Protein AF-A0A2E5FZ14-F1 (afdb_monomer)

Radius of gyration: 25.11 Å; Cα contacts (8 Å, |Δi|>4): 589; chains: 1; bounding box: 55×44×67 Å

Nearest PDB structures (foldseek):
  1a3a-assembly2_B  TM=8.999E-01  e=3.799E-12  Escherichia coli K-12
  2few-assembly1_A  TM=8.988E-01  e=1.124E-11  Escherichia coli
  3bjv-assembly1_A-2  TM=8.338E-01  e=1.224E-08  Streptococcus mutans UA159
  2oqt-assembly3_C  TM=8.541E-01  e=1.210E-07  Streptococcus pyogenes serotype M1
  1a6j-assembly1_A-2  TM=7.482E-01  e=9.981E-07  Escherichia coli

Foldseek 3Di:
DAAQDQVLEDEADAAPAQLRVLLVQLVSCVVVVQFANCQSVQQVVQCVVDFQDDALQEGEGEGDLVRLVGGPHWYWHKYAHLVWHQHPVRDTHGMYTYTNHNDPVSVVLVVQQVVLRVDPPLRNQSSPDPGSVSNSPSRGDDQQAADDALLQEAAAAQDADQLVLQLVNQVSCVVVVQFDDCRSVQQSVFDWDDLPPLEIETEGAHRGNAWYKHKYAHNDYDNHGIYIYTHQHPDDDPSRVVNNVLQVVLVVQLSVVVCSNCRNVDDSVVNVCSSVVHDPPDDDDDDDDPDPDPPPDDDDD

pLDDT: mean 88.62, std 13.14, range [36.41, 98.69]

Sequence (301 aa):
MLELTPDAVLLDRAATDWRDALTQAGQALIAAELVETDYADALFEREAQSSTYLGNGIAIPHGTKPAARSVRQTGLRVLQFPDGVTWHDGNPISVIVTIAAAGDQHLDILRQLTHVLDTPGVADKLARASRGEDVVALLSRAPVTGRLDKATIAARVPVASREGLTAIAAARLHDAGVTGPGFVAAAMAARPTELGDALWLVEACVDARQPALGLATPAEIDTVAGVFVLARPSAPDGATQQAVNELLARLLGVLEAGEGRRLAELDVAQLLGRLAGESAGAEVLRVRVRNAHGLHARPAK

Mean predicted aligned error: 11.14 Å

Solvent-accessible surface area (backbone atoms only — not comparable to full-atom values): 16063 Å² total; per-residue (Å²): 131,92,76,84,48,40,90,36,44,43,71,83,40,84,51,93,39,44,65,51,46,50,50,51,46,32,50,49,36,37,77,66,61,22,31,43,81,71,37,41,59,26,29,54,55,35,43,74,76,46,77,40,68,72,48,61,22,34,28,51,50,34,54,36,78,83,42,22,81,36,38,73,37,76,45,65,37,34,41,26,22,54,87,42,34,56,33,95,87,69,49,62,24,17,33,38,47,29,39,40,46,65,59,74,60,61,54,56,53,51,62,51,36,49,67,44,60,74,41,87,67,44,30,63,50,50,28,65,45,91,44,37,58,52,41,36,56,63,54,39,70,79,80,54,68,43,46,70,53,78,63,19,47,42,49,43,36,100,46,52,50,64,70,54,21,43,52,51,6,33,44,25,33,36,76,64,64,42,32,42,89,57,24,47,62,39,42,72,70,35,78,67,42,81,72,54,57,41,29,36,41,28,59,28,36,55,48,23,74,42,33,30,45,12,33,15,18,13,58,55,76,81,78,29,18,30,23,36,29,36,31,39,38,81,79,58,52,73,54,44,45,48,18,43,50,54,55,50,49,28,51,48,56,41,58,73,67,70,48,45,51,55,55,23,77,34,52,61,68,56,48,49,39,42,51,71,70,49,59,100,82,72,77,91,74,90,75,86,75,87,67,93,74,58,100,73,74,72,85,78,131

Secondary structure (DSSP, 8-state):
-----GGGEE-S---SSHHHHHHHHHHHHHHTTSB-TTHHHHHHHHHHHS--EEETTEE--B--GGGGGGBSS-EEEEEEEEEEEE-TTS-EEEEEEEEE-SSTTHHHHHHHHHHHHTSTTHHHHHHH--SHHHHHHHHSPPP---B-STTTEEEEES--SHHHHHHHHHHHHHHTTSB-TTHHHHHHHSPPEEEETTEEEEEE-TTB-S-EEEEEEESS-SS-SEEEEEE--SS--HHHHHHHHHHHHHHHHHHHTT-GGGGGGS-HHHHHHHHTT--TT----------SS-TT-PPP-

Structure (mmCIF, N/CA/C/O backbone):
data_AF-A0A2E5FZ14-F1
#
_entry.id   AF-A0A2E5FZ14-F1
#
loop_
_atom_site.group_PDB
_atom_site.id
_atom_site.type_symbol
_atom_site.label_atom_id
_atom_site.label_alt_id
_atom_site.label_comp_id
_atom_site.label_asym_id
_atom_site.label_entity_id
_atom_site.label_seq_id
_atom_site.pdbx_PDB_ins_code
_atom_site.Cartn_x
_atom_site.Cartn_y
_atom_site.Cartn_z
_atom_site.occupancy
_atom_site.B_iso_or_equiv
_atom_site.auth_seq_id
_atom_site.auth_comp_id
_atom_site.auth_asym_id
_atom_site.auth_atom_id
_atom_site.pdbx_PDB_model_num
ATOM 1 N N . MET A 1 1 ? 6.343 -1.162 13.458 1.00 55.78 1 MET A N 1
ATOM 2 C CA . MET A 1 1 ? 5.185 -0.458 12.873 1.00 55.78 1 MET A CA 1
ATOM 3 C C . MET A 1 1 ? 3.946 -1.202 13.329 1.00 55.78 1 MET A C 1
ATOM 5 O O . MET A 1 1 ? 3.987 -2.424 13.330 1.00 55.78 1 MET A O 1
ATOM 9 N N . LEU A 1 2 ? 2.920 -0.501 13.805 1.00 67.88 2 LEU A N 1
ATOM 10 C CA . LEU A 1 2 ? 1.635 -1.124 14.127 1.00 67.88 2 LEU A CA 1
ATOM 11 C C . LEU A 1 2 ? 0.974 -1.537 12.804 1.00 67.88 2 LEU A C 1
ATOM 13 O O . LEU A 1 2 ? 0.845 -0.706 11.905 1.00 67.88 2 LEU A O 1
ATOM 17 N N . GLU A 1 3 ? 0.632 -2.814 12.669 1.00 72.69 3 GLU A N 1
ATOM 18 C CA . GLU A 1 3 ? 0.084 -3.381 11.437 1.00 72.69 3 GLU A CA 1
ATOM 19 C C . GLU A 1 3 ? -1.353 -3.854 11.680 1.00 72.69 3 GLU A C 1
ATOM 21 O O . GLU A 1 3 ? -1.637 -4.537 12.666 1.00 72.69 3 GLU A O 1
ATOM 26 N N . LEU A 1 4 ? -2.265 -3.449 10.795 1.00 83.69 4 LEU A N 1
ATOM 27 C CA . LEU A 1 4 ? -3.649 -3.914 10.774 1.00 83.69 4 LEU A CA 1
ATOM 28 C C . LEU A 1 4 ? -3.676 -5.278 10.087 1.00 83.69 4 LEU A C 1
ATOM 30 O O . LEU A 1 4 ? -3.531 -5.366 8.870 1.00 83.69 4 LEU A O 1
ATOM 34 N N . THR A 1 5 ? -3.858 -6.343 10.863 1.00 87.81 5 THR A N 1
ATOM 35 C CA . THR A 1 5 ? -3.970 -7.705 10.334 1.00 87.81 5 THR A CA 1
ATOM 36 C C . THR A 1 5 ? -5.397 -8.232 10.487 1.00 87.81 5 THR A C 1
ATOM 38 O O . THR A 1 5 ? -6.106 -7.821 11.410 1.00 87.81 5 THR A O 1
ATOM 41 N N . PRO A 1 6 ? -5.846 -9.155 9.615 1.00 89.12 6 PRO A N 1
ATOM 42 C CA . PRO A 1 6 ? -7.191 -9.726 9.708 1.00 89.12 6 PRO A CA 1
ATOM 43 C C . PRO A 1 6 ? -7.471 -10.399 11.058 1.00 89.12 6 PRO A C 1
ATOM 45 O O . PRO A 1 6 ? -8.583 -10.303 11.565 1.00 89.12 6 PRO A O 1
ATOM 48 N N . ASP A 1 7 ? -6.451 -11.005 11.676 1.00 91.50 7 ASP A N 1
ATOM 49 C CA . ASP A 1 7 ? -6.552 -11.668 12.985 1.00 91.50 7 ASP A CA 1
ATOM 50 C C . ASP A 1 7 ? -6.815 -10.692 14.143 1.00 91.50 7 ASP A C 1
ATOM 52 O O . ASP A 1 7 ? -7.249 -11.096 15.223 1.00 91.50 7 ASP A O 1
ATOM 56 N N . ALA A 1 8 ? -6.561 -9.396 13.942 1.00 93.44 8 ALA A N 1
ATOM 57 C CA . ALA A 1 8 ? -6.880 -8.364 14.919 1.00 93.44 8 ALA A CA 1
ATOM 58 C C . ALA A 1 8 ? -8.352 -7.913 14.857 1.00 93.44 8 ALA A C 1
ATOM 60 O O . ALA A 1 8 ? -8.762 -7.112 15.702 1.00 93.44 8 ALA A O 1
ATOM 61 N N . VAL A 1 9 ? -9.129 -8.391 13.874 1.00 97.00 9 VAL A N 1
ATOM 62 C CA . VAL A 1 9 ? -10.514 -7.973 13.627 1.00 97.00 9 VAL A CA 1
ATOM 63 C C . VAL A 1 9 ? -11.511 -8.925 14.287 1.00 97.00 9 VAL A C 1
ATOM 65 O O . VAL A 1 9 ? -11.529 -10.127 14.036 1.00 97.00 9 VAL A O 1
ATOM 68 N N . LEU A 1 10 ? -12.396 -8.352 15.095 1.00 97.94 10 LEU A N 1
ATOM 69 C CA . LEU A 1 10 ? -13.541 -8.994 15.724 1.00 97.94 10 LEU A CA 1
ATOM 70 C C . LEU A 1 10 ? -14.810 -8.488 15.028 1.00 97.94 10 LEU A C 1
ATOM 72 O O . LEU A 1 10 ? -15.218 -7.342 15.226 1.00 97.94 10 LEU A O 1
ATOM 76 N N . LEU A 1 11 ? -15.395 -9.339 14.187 1.00 97.56 11 LEU A N 1
ATOM 77 C CA . LEU A 1 11 ? -16.608 -9.038 13.423 1.00 97.56 11 LEU A CA 1
ATOM 78 C C . LEU A 1 11 ? -17.878 -9.245 14.255 1.00 97.56 11 LEU A C 1
ATOM 80 O O . LEU A 1 11 ? -17.840 -9.899 15.301 1.00 97.56 11 LEU A O 1
ATOM 84 N N . ASP A 1 12 ? -18.990 -8.709 13.750 1.00 97.00 12 ASP A N 1
ATOM 85 C CA . ASP A 1 12 ? -20.349 -8.986 14.235 1.00 97.00 12 ASP A CA 1
ATOM 86 C C . ASP A 1 12 ? -20.534 -8.759 15.746 1.00 97.00 12 ASP A C 1
ATOM 88 O O . ASP A 1 12 ? -21.210 -9.521 16.446 1.00 97.00 12 ASP A O 1
ATOM 92 N N . ARG A 1 13 ? -19.909 -7.707 16.286 1.00 98.12 13 ARG A N 1
ATOM 93 C CA . ARG A 1 13 ? -20.109 -7.307 17.679 1.00 98.12 13 ARG A CA 1
ATOM 94 C C . ARG A 1 13 ? -21.427 -6.558 17.820 1.00 98.12 13 ARG A C 1
ATOM 96 O O . ARG A 1 13 ? -21.838 -5.799 16.949 1.00 98.12 13 ARG A O 1
ATOM 103 N N . ALA A 1 14 ? -22.047 -6.728 18.976 1.00 97.69 14 ALA A N 1
ATOM 104 C CA . ALA A 1 14 ? -23.178 -5.929 19.415 1.00 97.69 14 ALA A CA 1
ATOM 105 C C . ALA A 1 14 ? -22.791 -5.234 20.719 1.00 97.69 14 ALA A C 1
ATOM 107 O O . ALA A 1 14 ? -22.125 -5.834 21.567 1.00 97.69 14 ALA A O 1
ATOM 108 N N . ALA A 1 15 ? -23.202 -3.982 20.874 1.00 97.81 15 ALA A N 1
ATOM 109 C CA . ALA A 1 15 ? -23.060 -3.247 22.119 1.00 97.81 15 ALA A CA 1
ATOM 110 C C . ALA A 1 15 ? -24.356 -2.500 22.418 1.00 97.81 15 ALA A C 1
ATOM 112 O O . ALA A 1 15 ? -25.004 -1.961 21.524 1.00 97.81 15 ALA A O 1
ATOM 113 N N . THR A 1 16 ? -24.733 -2.496 23.689 1.00 97.31 16 THR A N 1
ATOM 114 C CA . THR A 1 16 ? -25.950 -1.835 24.174 1.00 97.31 16 THR A CA 1
ATOM 115 C C . THR A 1 16 ? -25.814 -0.315 24.204 1.00 97.31 16 THR A C 1
ATOM 117 O O . THR A 1 16 ? -26.777 0.398 23.928 1.00 97.31 16 THR A O 1
ATOM 120 N N . ASP A 1 17 ? -24.618 0.184 24.509 1.00 97.75 17 ASP A N 1
ATOM 121 C CA . ASP A 1 17 ? -24.250 1.591 24.440 1.00 97.75 17 ASP A CA 1
ATOM 122 C C . ASP A 1 17 ? -22.737 1.750 24.189 1.00 97.75 17 ASP A C 1
ATOM 124 O O . ASP A 1 17 ? -21.992 0.777 24.032 1.00 97.75 17 ASP A O 1
ATOM 128 N N . TRP A 1 18 ? -22.264 2.996 24.143 1.00 97.75 18 TRP A N 1
ATOM 129 C CA . TRP A 1 18 ? -20.845 3.291 23.943 1.00 97.75 18 TRP A CA 1
ATOM 130 C C . TRP A 1 18 ? -19.943 2.759 25.068 1.00 97.75 18 TRP A C 1
ATOM 132 O O . TRP A 1 18 ? -18.778 2.456 24.811 1.00 97.75 18 TRP A O 1
ATOM 142 N N . ARG A 1 19 ? -20.453 2.625 26.303 1.00 98.00 19 ARG A N 1
ATOM 143 C CA . ARG A 1 19 ? -19.667 2.119 27.438 1.00 98.00 19 ARG A CA 1
ATOM 144 C C . ARG A 1 19 ? -19.439 0.628 27.294 1.00 98.00 19 ARG A C 1
ATOM 146 O O . ARG A 1 19 ? -18.313 0.185 27.464 1.00 98.00 19 ARG A O 1
ATOM 153 N N . ASP A 1 20 ? -20.475 -0.118 26.927 1.00 98.44 20 ASP A N 1
ATOM 154 C CA . ASP A 1 20 ? -20.372 -1.538 26.598 1.00 98.44 20 ASP A CA 1
ATOM 155 C C . ASP A 1 20 ? -19.374 -1.759 25.449 1.00 98.44 20 ASP A C 1
ATOM 157 O O . ASP A 1 20 ? -18.437 -2.547 25.575 1.00 98.44 20 ASP A O 1
ATOM 161 N N . ALA A 1 21 ? -19.470 -0.969 24.374 1.00 98.19 21 ALA A N 1
ATOM 162 C CA . ALA A 1 21 ? -18.513 -1.035 23.269 1.00 98.19 21 ALA A CA 1
ATOM 163 C C . ALA A 1 21 ? -17.060 -0.763 23.722 1.00 98.19 21 ALA A C 1
ATOM 165 O O . ALA A 1 21 ? -16.137 -1.474 23.314 1.00 98.19 21 ALA A O 1
ATOM 166 N N . LEU A 1 22 ? -16.850 0.222 24.604 1.00 98.06 22 LEU A N 1
ATOM 167 C CA . LEU A 1 22 ? -15.533 0.551 25.157 1.00 98.06 22 LEU A CA 1
ATOM 168 C C . LEU A 1 22 ? -15.011 -0.530 26.122 1.00 98.06 22 LEU A C 1
ATOM 170 O O . LEU A 1 22 ? -13.824 -0.862 26.097 1.00 98.06 22 LEU A O 1
ATOM 174 N N . THR A 1 23 ? -15.888 -1.145 26.919 1.00 98.19 23 THR A N 1
ATOM 175 C CA . THR A 1 23 ? -15.557 -2.310 27.750 1.00 98.19 23 THR A CA 1
ATOM 176 C C . THR A 1 23 ? -15.108 -3.487 26.886 1.00 98.19 23 THR A C 1
ATOM 178 O O . THR A 1 23 ? -14.074 -4.092 27.172 1.00 98.19 23 THR A O 1
ATOM 181 N N . GLN A 1 24 ? -15.829 -3.787 25.803 1.00 98.44 24 GLN A N 1
ATOM 182 C CA . GLN A 1 24 ? -15.449 -4.843 24.861 1.00 98.44 24 GLN A CA 1
ATOM 183 C C . GLN A 1 24 ? -14.094 -4.561 24.200 1.00 98.44 24 GLN A C 1
ATOM 185 O O . GLN A 1 24 ? -13.296 -5.481 24.020 1.00 98.44 24 GLN A O 1
ATOM 190 N N . ALA A 1 25 ? -13.797 -3.297 23.885 1.00 98.00 25 ALA A N 1
ATOM 191 C CA . ALA A 1 25 ? -12.500 -2.887 23.355 1.00 98.00 25 ALA A CA 1
ATOM 192 C C . ALA A 1 25 ? -11.355 -3.170 24.348 1.00 98.00 25 ALA A C 1
ATOM 194 O O . ALA A 1 25 ? -10.363 -3.804 23.983 1.00 98.00 25 ALA A O 1
ATOM 195 N N . GLY A 1 26 ? -11.517 -2.789 25.620 1.00 97.88 26 GLY A N 1
ATOM 196 C CA . GLY A 1 26 ? -10.545 -3.103 26.673 1.00 97.88 26 GLY A CA 1
ATOM 197 C C . GLY A 1 26 ? -10.349 -4.611 26.864 1.00 97.88 26 GLY A C 1
ATOM 198 O O . GLY A 1 26 ? -9.218 -5.095 26.896 1.00 97.88 26 GLY A O 1
ATOM 199 N N . GLN A 1 27 ? -11.443 -5.376 26.898 1.00 98.19 27 GLN A N 1
ATOM 200 C CA . GLN A 1 27 ? -11.398 -6.840 26.984 1.00 98.19 27 GLN A CA 1
ATOM 201 C C . GLN A 1 27 ? -10.672 -7.472 25.794 1.00 98.19 27 GLN A C 1
ATOM 203 O O . GLN A 1 27 ? -9.921 -8.426 25.981 1.00 98.19 27 GLN A O 1
ATOM 208 N N . ALA A 1 28 ? -10.850 -6.937 24.584 1.00 98.00 28 ALA A N 1
ATOM 209 C CA . ALA A 1 28 ? -10.161 -7.426 23.397 1.00 98.00 28 ALA A CA 1
ATOM 210 C C . ALA A 1 28 ? -8.638 -7.234 23.492 1.00 98.00 28 ALA A C 1
ATOM 212 O O . ALA A 1 28 ? -7.892 -8.130 23.097 1.00 98.00 28 ALA A O 1
ATOM 213 N N . LEU A 1 29 ? -8.167 -6.107 24.041 1.00 97.50 29 LEU A N 1
ATOM 214 C CA . LEU A 1 29 ? -6.737 -5.873 24.280 1.00 97.50 29 LEU A CA 1
ATOM 215 C C . LEU A 1 29 ? -6.167 -6.804 25.363 1.00 97.50 29 LEU A C 1
ATOM 217 O O . LEU A 1 29 ? -5.047 -7.292 25.220 1.00 97.50 29 LEU A O 1
ATOM 221 N N . ILE A 1 30 ? -6.934 -7.075 26.423 1.00 97.50 30 ILE A N 1
ATOM 222 C CA . ILE A 1 30 ? -6.532 -7.987 27.507 1.00 97.50 30 ILE A CA 1
ATOM 223 C C . ILE A 1 30 ? -6.470 -9.433 27.004 1.00 97.50 30 ILE A C 1
ATOM 225 O O . ILE A 1 30 ? -5.478 -10.120 27.222 1.00 97.50 30 ILE A O 1
ATOM 229 N N . ALA A 1 31 ? -7.499 -9.894 26.286 1.00 97.19 31 ALA A N 1
ATOM 230 C CA . ALA A 1 31 ? -7.552 -11.242 25.712 1.00 97.19 31 ALA A CA 1
ATOM 231 C C . ALA A 1 31 ? -6.439 -11.491 24.680 1.00 97.19 31 ALA A C 1
ATOM 233 O O . ALA A 1 31 ? -6.052 -12.627 24.431 1.00 97.19 31 ALA A O 1
ATOM 234 N N . ALA A 1 32 ? -5.931 -10.415 24.083 1.00 96.12 32 ALA A N 1
ATOM 235 C CA . ALA A 1 32 ? -4.785 -10.405 23.191 1.00 96.12 32 ALA A CA 1
ATOM 236 C C . ALA A 1 32 ? -3.423 -10.387 23.902 1.00 96.12 32 ALA A C 1
ATOM 238 O O . ALA A 1 32 ? -2.404 -10.329 23.218 1.00 96.12 32 ALA A O 1
ATOM 239 N N . GLU A 1 33 ? -3.412 -10.350 25.238 1.00 96.62 33 GLU A N 1
ATOM 240 C CA . GLU A 1 33 ? -2.224 -10.200 26.087 1.00 96.62 33 GLU A CA 1
ATOM 241 C C . GLU A 1 33 ? -1.398 -8.932 25.787 1.00 96.62 33 GLU A C 1
ATOM 243 O O . GLU A 1 33 ? -0.216 -8.846 26.121 1.00 96.62 33 GLU A O 1
ATOM 248 N N . LEU A 1 34 ? -2.019 -7.907 25.185 1.00 95.50 34 LEU A N 1
ATOM 249 C CA . LEU A 1 34 ? -1.350 -6.644 24.843 1.00 95.50 34 LEU A CA 1
ATOM 250 C C . LEU A 1 34 ? -1.209 -5.718 26.051 1.00 95.50 34 LEU A C 1
ATOM 252 O O . LEU A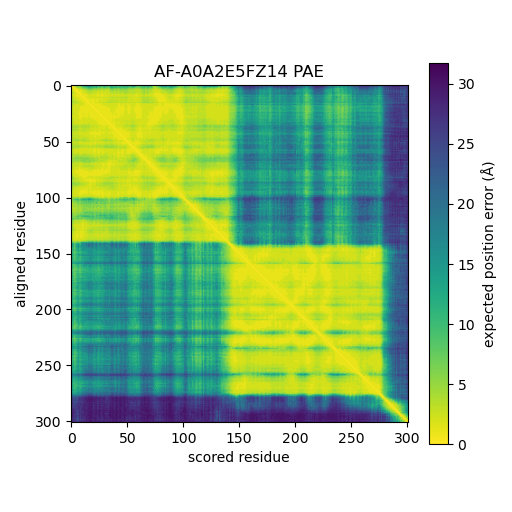 1 34 ? -0.286 -4.903 26.110 1.00 95.50 34 LEU A O 1
ATOM 256 N N . VAL A 1 35 ? -2.128 -5.828 27.010 1.00 96.88 35 VAL A N 1
ATOM 257 C CA . VAL A 1 35 ? -2.232 -4.940 28.171 1.00 96.88 35 VAL A CA 1
ATOM 258 C C . VAL A 1 35 ? -2.600 -5.708 29.437 1.00 96.88 35 VAL A C 1
ATOM 260 O O . VAL A 1 35 ? -3.109 -6.826 29.381 1.00 96.88 35 VAL A O 1
ATOM 263 N N . GLU A 1 36 ? -2.342 -5.089 30.581 1.00 96.50 36 GLU A N 1
ATOM 264 C CA . GLU A 1 36 ? -2.842 -5.510 31.887 1.00 96.50 36 GLU A CA 1
ATOM 265 C C . GLU A 1 36 ? -4.334 -5.185 32.055 1.00 96.50 36 GLU A C 1
ATOM 267 O O . GLU A 1 36 ? -4.905 -4.357 31.342 1.00 96.50 36 GLU A O 1
ATOM 272 N N . THR A 1 37 ? -4.982 -5.823 33.031 1.00 94.12 37 THR A N 1
ATOM 273 C CA . THR A 1 37 ? -6.429 -5.677 33.263 1.00 94.12 37 THR A CA 1
ATOM 274 C C . THR A 1 37 ? -6.854 -4.261 33.650 1.00 94.12 37 THR A C 1
ATOM 276 O O . THR A 1 37 ? -7.982 -3.870 33.363 1.00 94.12 37 THR A O 1
ATOM 279 N N . ASP A 1 38 ? -5.964 -3.487 34.276 1.00 91.88 38 ASP A N 1
ATOM 280 C CA . ASP A 1 38 ? -6.215 -2.095 34.676 1.00 91.88 38 ASP A CA 1
ATOM 281 C C . ASP A 1 38 ? -6.207 -1.113 33.488 1.00 91.88 38 ASP A C 1
ATOM 283 O O . ASP A 1 38 ? -6.627 0.035 33.623 1.00 91.88 38 ASP A O 1
ATOM 287 N N . TYR A 1 39 ? -5.789 -1.552 32.295 1.00 93.38 39 TYR A N 1
ATOM 288 C CA . TYR A 1 39 ? -5.776 -0.705 31.101 1.00 93.38 39 TYR A CA 1
ATOM 289 C C . TYR A 1 39 ? -7.181 -0.333 30.613 1.00 93.38 39 TYR A C 1
ATOM 291 O O . TYR A 1 39 ? -7.353 0.705 29.976 1.00 93.38 39 TYR A O 1
ATOM 299 N N . ALA A 1 40 ? -8.196 -1.153 30.912 1.00 91.25 40 ALA A N 1
ATOM 300 C CA . ALA A 1 40 ? -9.576 -0.868 30.526 1.00 91.25 40 ALA A CA 1
ATOM 301 C C . ALA A 1 40 ? -10.077 0.448 31.147 1.00 91.25 40 ALA A C 1
ATOM 303 O O . ALA A 1 40 ? -10.681 1.257 30.443 1.00 91.25 40 ALA A O 1
ATOM 304 N N . ASP A 1 41 ? -9.749 0.711 32.415 1.00 93.88 41 ASP A N 1
ATOM 305 C CA . ASP A 1 41 ? -10.115 1.956 33.101 1.00 93.88 41 ASP A CA 1
ATOM 306 C C . ASP A 1 41 ? -9.470 3.174 32.424 1.00 93.88 41 ASP A C 1
ATOM 308 O O . ASP A 1 41 ? -10.111 4.208 32.230 1.00 93.88 41 ASP A O 1
ATOM 312 N N . ALA A 1 42 ? -8.229 3.025 31.951 1.00 94.12 42 ALA A N 1
ATOM 313 C CA . ALA A 1 42 ? -7.524 4.082 31.236 1.00 94.12 42 ALA A CA 1
ATOM 314 C C . ALA A 1 42 ? -8.173 4.452 29.891 1.00 94.12 42 ALA A C 1
ATOM 316 O O . ALA A 1 42 ? -8.031 5.595 29.448 1.00 94.12 42 ALA A O 1
ATOM 317 N N . LEU A 1 43 ? -8.889 3.525 29.239 1.00 95.38 43 LEU A N 1
ATOM 318 C CA . LEU A 1 43 ? -9.676 3.841 28.042 1.00 95.38 43 LEU A CA 1
ATOM 319 C C . LEU A 1 43 ? -10.844 4.771 28.390 1.00 95.38 43 LEU A C 1
ATOM 321 O O . LEU A 1 43 ? -11.059 5.767 27.703 1.00 95.38 43 LEU A O 1
ATOM 325 N N . PHE A 1 44 ? -11.561 4.486 29.481 1.00 96.44 44 PHE A N 1
ATOM 326 C CA . PHE A 1 44 ? -12.652 5.341 29.960 1.00 96.44 44 PHE A CA 1
ATOM 327 C C . PHE A 1 44 ? -12.151 6.719 30.387 1.00 96.44 44 PHE A C 1
ATOM 329 O O . PHE A 1 44 ? -12.758 7.729 30.030 1.00 96.44 44 PHE A O 1
ATOM 336 N N . GLU A 1 45 ? -11.029 6.777 31.108 1.00 94.81 45 GLU A N 1
ATOM 337 C CA . GLU A 1 45 ? -10.387 8.044 31.468 1.00 94.81 45 GLU A CA 1
ATOM 338 C C . GLU A 1 45 ? -10.027 8.866 30.228 1.00 94.81 45 GLU A C 1
ATOM 340 O O . GLU A 1 45 ? -10.255 10.078 30.201 1.00 94.81 45 GLU A O 1
ATOM 345 N N . ARG A 1 46 ? -9.475 8.222 29.189 1.00 93.75 46 ARG A N 1
ATOM 346 C CA . ARG A 1 46 ? -9.125 8.901 27.940 1.00 93.75 46 ARG A CA 1
ATOM 347 C C . ARG A 1 46 ? -10.361 9.430 27.225 1.00 93.75 46 ARG A C 1
ATOM 349 O O . ARG A 1 46 ? -10.325 10.568 26.754 1.00 93.75 46 ARG A O 1
ATOM 356 N N . GLU A 1 47 ? -11.415 8.630 27.142 1.00 95.06 47 GLU A N 1
ATOM 357 C CA . GLU A 1 47 ? -12.664 9.004 26.482 1.00 95.06 47 GLU A CA 1
ATOM 358 C C . GLU A 1 47 ? -13.338 10.192 27.183 1.00 95.06 47 GLU A C 1
ATOM 360 O O . GLU A 1 47 ? -13.788 11.138 26.543 1.00 95.06 47 GLU A O 1
ATOM 365 N N . ALA A 1 48 ? -13.313 10.208 28.519 1.00 93.44 48 ALA A N 1
ATOM 366 C CA . ALA A 1 48 ? -13.882 11.286 29.322 1.00 93.44 48 ALA A CA 1
ATOM 367 C C . ALA A 1 48 ? -13.181 12.646 29.130 1.00 93.44 48 ALA A C 1
ATOM 369 O O . ALA A 1 48 ? -13.790 13.686 29.380 1.00 93.44 48 ALA A O 1
ATOM 370 N N . GLN A 1 49 ? -11.914 12.664 28.698 1.00 93.25 49 GLN A N 1
ATOM 371 C CA . GLN A 1 49 ? -11.191 13.910 28.405 1.00 93.25 49 GLN A CA 1
ATOM 372 C C . GLN A 1 49 ? -11.676 14.561 27.108 1.00 93.25 49 GLN A C 1
ATOM 374 O O . GLN A 1 49 ? -11.757 15.784 27.012 1.00 93.25 49 GLN A O 1
ATOM 379 N N . SER A 1 50 ? -11.937 13.741 26.094 1.00 92.25 50 SER A N 1
ATOM 380 C CA . SER A 1 50 ? -12.447 14.145 24.789 1.00 92.25 50 SER A CA 1
ATOM 381 C C . SER A 1 50 ? -12.808 12.895 24.012 1.00 92.25 50 SER A C 1
ATOM 383 O O . SER A 1 50 ? -12.028 11.936 24.028 1.00 92.25 50 SER A O 1
ATOM 385 N N . SER A 1 51 ? -13.886 13.002 23.233 1.00 95.06 51 SER A N 1
ATOM 386 C CA . SER A 1 51 ? -14.290 11.981 22.272 1.00 95.06 51 SER A CA 1
ATOM 387 C C . SER A 1 51 ? -13.109 11.512 21.431 1.00 95.06 51 SER A C 1
ATOM 389 O O . SER A 1 51 ? -12.311 12.325 20.944 1.00 95.06 51 SER A O 1
ATOM 391 N N . THR A 1 52 ? -12.993 10.196 21.292 1.00 93.94 52 THR A N 1
ATOM 392 C CA . THR A 1 52 ? -12.066 9.522 20.380 1.00 93.94 52 THR A CA 1
ATOM 393 C C . THR A 1 52 ? -12.729 9.149 19.056 1.00 93.94 52 THR A C 1
ATOM 395 O O . THR A 1 52 ? -12.116 8.456 18.239 1.00 93.94 52 THR A O 1
ATOM 398 N N . TYR A 1 53 ? -13.952 9.632 18.806 1.00 94.25 53 TYR A N 1
ATOM 399 C CA . TYR A 1 53 ? -14.545 9.615 17.476 1.00 94.25 53 TYR A CA 1
ATOM 400 C C . TYR A 1 53 ? -13.656 10.384 16.495 1.00 94.25 53 TYR A C 1
ATOM 402 O O . TYR A 1 53 ? -13.272 11.530 16.736 1.00 94.25 53 TYR A O 1
ATOM 410 N N . LEU A 1 54 ? -13.331 9.741 15.37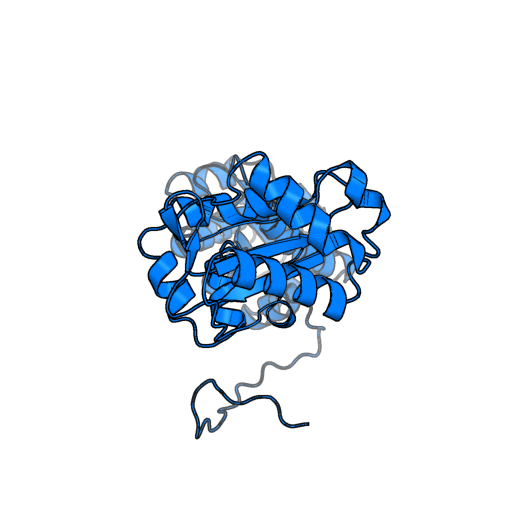8 1.00 90.06 54 LEU A N 1
ATOM 411 C CA . LEU A 1 54 ? -12.407 10.271 14.382 1.00 90.06 54 LEU A CA 1
ATOM 412 C C . LEU A 1 54 ? -13.121 10.771 13.117 1.00 90.06 54 LEU A C 1
ATOM 414 O O . LEU A 1 54 ? -12.582 11.612 12.402 1.00 90.06 54 LEU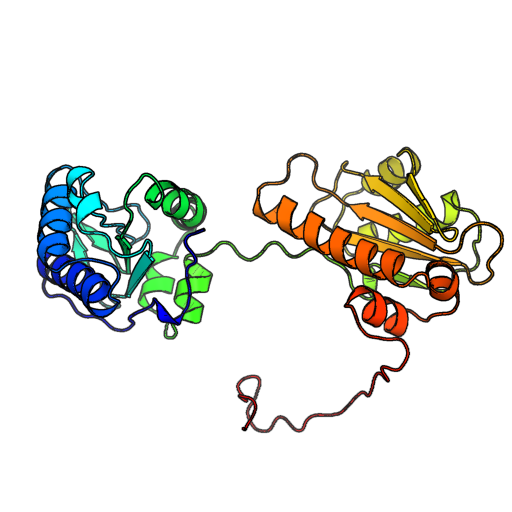 A O 1
ATOM 418 N N . GLY A 1 55 ? -14.325 10.266 12.837 1.00 89.19 55 GLY A N 1
ATOM 419 C CA . GLY A 1 55 ? -15.041 10.493 11.579 1.00 89.19 55 GLY A CA 1
ATOM 420 C C . GLY A 1 55 ? -15.431 9.185 10.888 1.00 89.19 55 GLY A C 1
ATOM 421 O O . GLY A 1 55 ? -14.896 8.124 11.204 1.00 89.19 55 GLY A O 1
ATOM 422 N N . ASN A 1 56 ? -16.372 9.256 9.940 1.00 89.50 56 ASN A N 1
ATOM 423 C CA . ASN A 1 56 ? -16.814 8.137 9.090 1.00 89.50 56 ASN A CA 1
ATOM 424 C C . ASN A 1 56 ? -17.105 6.828 9.840 1.00 89.50 56 ASN A C 1
ATOM 426 O O . ASN A 1 56 ? -16.781 5.742 9.362 1.00 89.50 56 ASN A O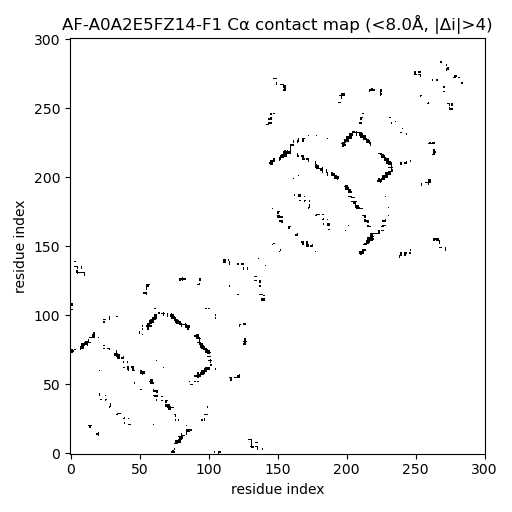 1
ATOM 430 N N . GLY A 1 57 ? -17.734 6.933 11.010 1.00 92.50 57 GLY A N 1
ATOM 431 C CA . GLY A 1 57 ? -18.129 5.767 11.792 1.00 92.50 57 GLY A CA 1
ATOM 432 C C . GLY A 1 57 ? -16.985 5.075 12.541 1.00 92.50 57 GLY A C 1
ATOM 433 O O . GLY A 1 57 ? -17.139 3.917 12.926 1.00 92.50 57 GLY A O 1
ATOM 434 N N . ILE A 1 58 ? -15.846 5.744 12.745 1.00 94.44 58 ILE A N 1
ATOM 435 C CA . ILE A 1 58 ? -14.665 5.169 13.399 1.00 94.44 58 ILE A CA 1
ATOM 436 C C . ILE A 1 58 ? -14.384 5.890 14.721 1.00 94.44 58 ILE A C 1
ATOM 438 O O . ILE A 1 58 ? -14.288 7.118 14.754 1.00 94.44 58 ILE A O 1
ATOM 442 N N . ALA A 1 59 ? -14.183 5.120 15.792 1.00 94.88 59 ALA A N 1
ATOM 443 C CA . ALA A 1 59 ? -13.586 5.590 17.045 1.00 94.88 59 ALA A CA 1
ATOM 444 C C . ALA A 1 59 ? -12.234 4.910 17.304 1.00 94.88 59 ALA A C 1
ATOM 446 O O . ALA A 1 59 ? -12.021 3.759 16.912 1.00 94.88 59 ALA A O 1
ATOM 447 N N . ILE A 1 60 ? -11.321 5.618 17.974 1.00 94.19 60 ILE A N 1
ATOM 448 C CA . ILE A 1 60 ? -9.938 5.168 18.222 1.00 94.19 60 ILE A CA 1
ATOM 449 C C . ILE A 1 60 ? -9.517 5.230 19.707 1.00 94.19 60 ILE A C 1
ATOM 451 O O . ILE A 1 60 ? -8.532 5.895 20.058 1.00 94.19 60 ILE A O 1
ATOM 455 N N . PRO A 1 61 ? -10.241 4.559 20.618 1.00 94.75 61 PRO A N 1
ATOM 456 C CA . PRO A 1 61 ? -9.937 4.587 22.040 1.00 94.75 61 PRO A CA 1
ATOM 457 C C . PRO A 1 61 ? -8.558 3.986 22.339 1.00 94.75 61 PRO A C 1
ATOM 459 O O . PRO A 1 61 ? -8.202 2.897 21.879 1.00 94.75 61 PRO A O 1
ATOM 462 N N . HIS A 1 62 ? -7.786 4.700 23.148 1.00 93.81 62 HIS A N 1
ATOM 463 C CA . HIS A 1 62 ? -6.430 4.349 23.570 1.00 93.81 62 HIS A CA 1
ATOM 464 C C . HIS A 1 62 ? -6.225 4.762 25.028 1.00 93.81 62 HIS A C 1
ATOM 466 O O . HIS A 1 62 ? -6.955 5.605 25.542 1.00 93.81 62 HIS A O 1
ATOM 472 N N . GLY A 1 63 ? -5.250 4.168 25.717 1.00 90.75 63 GLY A N 1
ATOM 473 C CA . GLY A 1 63 ? -4.974 4.518 27.111 1.00 90.75 63 GLY A CA 1
ATOM 474 C C . GLY A 1 63 ? -4.381 5.921 27.269 1.00 90.75 63 GLY A C 1
ATOM 475 O O . GLY A 1 63 ? -3.782 6.487 26.352 1.00 90.75 63 GLY A O 1
ATOM 476 N N . THR A 1 64 ? -4.513 6.483 28.469 1.00 89.44 64 THR A N 1
ATOM 477 C CA . THR A 1 64 ? -3.830 7.724 28.858 1.00 89.44 64 THR A CA 1
ATOM 478 C C . THR A 1 64 ? -2.310 7.517 28.954 1.00 89.44 64 THR A C 1
ATOM 480 O O . THR A 1 64 ? -1.827 6.400 29.140 1.00 89.44 64 THR A O 1
ATOM 483 N N . LYS A 1 65 ? -1.513 8.598 28.880 1.00 86.44 65 LYS A N 1
ATOM 484 C CA . LYS A 1 65 ? -0.039 8.507 29.004 1.00 86.44 65 LYS A CA 1
ATOM 485 C C . LYS A 1 65 ? 0.430 7.738 30.256 1.00 86.44 65 LYS A C 1
ATOM 487 O O . LYS A 1 65 ? 1.331 6.913 30.122 1.00 86.44 65 LYS A O 1
ATOM 492 N N . PRO A 1 66 ? -0.151 7.935 31.460 1.00 87.94 66 PRO A N 1
ATOM 493 C CA . PRO A 1 66 ? 0.238 7.167 32.646 1.00 87.94 66 PRO A CA 1
ATOM 494 C C . PRO A 1 66 ? -0.024 5.658 32.541 1.00 87.94 66 PRO A C 1
ATOM 496 O O . PRO A 1 66 ? 0.673 4.884 33.202 1.00 87.94 66 PRO A O 1
ATOM 499 N N . ALA A 1 67 ? -0.997 5.237 31.728 1.00 90.38 67 ALA A N 1
ATOM 500 C CA . ALA A 1 67 ? -1.346 3.833 31.516 1.00 90.38 67 ALA A CA 1
ATOM 501 C C . ALA A 1 67 ? -0.350 3.088 30.612 1.00 90.38 67 ALA A C 1
ATOM 503 O O . ALA A 1 67 ? -0.444 1.873 30.469 1.00 90.38 67 ALA A O 1
ATOM 504 N N . ALA A 1 68 ? 0.651 3.780 30.054 1.00 88.00 68 ALA A N 1
ATOM 505 C CA . ALA A 1 68 ? 1.736 3.162 29.292 1.00 88.00 68 ALA A CA 1
ATOM 506 C C . ALA A 1 68 ? 2.446 2.031 30.061 1.00 88.00 68 ALA A C 1
ATOM 508 O O . ALA A 1 68 ? 2.890 1.064 29.450 1.00 88.00 68 ALA A O 1
ATOM 509 N N . ARG A 1 69 ? 2.511 2.118 31.399 1.00 92.12 69 ARG A N 1
ATOM 510 C CA . ARG A 1 69 ? 3.079 1.070 32.273 1.00 92.12 69 ARG A CA 1
ATOM 511 C C . ARG A 1 69 ? 2.322 -0.263 32.223 1.00 92.12 69 ARG A C 1
ATOM 513 O O . ARG A 1 69 ? 2.899 -1.291 32.546 1.00 92.12 69 ARG A O 1
ATOM 520 N N . SER A 1 70 ? 1.047 -0.216 31.849 1.00 93.94 70 SER A N 1
ATOM 521 C CA . SER A 1 70 ? 0.141 -1.362 31.770 1.00 93.94 70 SER A CA 1
ATOM 522 C C . SER A 1 70 ? 0.118 -1.969 30.363 1.00 93.94 70 SER A C 1
ATOM 524 O O . SER A 1 70 ? -0.622 -2.913 30.110 1.00 93.94 70 SER A O 1
ATOM 526 N N . VAL A 1 71 ? 0.920 -1.447 29.427 1.00 94.38 71 VAL A N 1
ATOM 527 C CA . VAL A 1 71 ? 1.088 -2.014 28.083 1.00 94.38 71 VAL A CA 1
ATOM 528 C C . VAL A 1 71 ? 2.202 -3.056 28.124 1.00 94.38 71 VAL A C 1
ATOM 530 O O . VAL A 1 71 ? 3.363 -2.723 28.351 1.00 94.38 71 VAL A O 1
ATOM 533 N N . ARG A 1 72 ? 1.852 -4.319 27.865 1.00 94.00 72 ARG A N 1
ATOM 534 C CA . ARG A 1 72 ? 2.800 -5.436 27.731 1.00 94.00 72 ARG A CA 1
ATOM 535 C C . ARG A 1 72 ? 3.478 -5.403 26.366 1.00 94.00 72 ARG A C 1
ATOM 537 O O . ARG A 1 72 ? 4.694 -5.541 26.261 1.00 94.00 72 ARG A O 1
ATOM 544 N N . GLN A 1 73 ? 2.680 -5.189 25.322 1.00 91.50 73 GLN A N 1
ATOM 545 C CA . GLN A 1 73 ? 3.134 -5.114 23.944 1.00 91.50 73 GLN A CA 1
ATOM 546 C C . GLN A 1 73 ? 2.290 -4.102 23.172 1.00 91.50 73 GLN A C 1
ATOM 548 O O . GLN A 1 73 ? 1.066 -4.071 23.281 1.00 91.50 73 GLN A O 1
ATOM 553 N N . THR A 1 74 ? 2.951 -3.292 22.345 1.00 90.12 74 THR A N 1
ATOM 554 C CA . THR A 1 74 ? 2.258 -2.417 21.400 1.00 90.12 74 THR A CA 1
ATOM 555 C C . THR A 1 74 ? 1.425 -3.249 20.421 1.00 90.12 74 THR A C 1
ATOM 557 O O . THR A 1 74 ? 1.956 -4.133 19.748 1.00 90.12 74 THR A O 1
ATOM 560 N N . GLY A 1 75 ? 0.142 -2.929 20.286 1.00 91.69 75 GLY A N 1
ATOM 561 C CA . GLY A 1 75 ? -0.765 -3.621 19.376 1.00 91.69 75 GLY A CA 1
ATOM 562 C C . GLY A 1 75 ? -2.133 -2.953 19.306 1.00 91.69 75 GLY A C 1
ATOM 563 O O . GLY A 1 75 ? -2.382 -1.949 19.969 1.00 91.69 75 GLY A O 1
ATOM 564 N N . LEU A 1 76 ? -3.022 -3.496 18.478 1.00 94.38 76 LEU A N 1
ATOM 565 C CA . LEU A 1 76 ? -4.395 -3.012 18.355 1.00 94.38 76 LEU A CA 1
ATOM 566 C C . LEU A 1 76 ? -5.391 -4.162 18.254 1.00 94.38 76 LEU A C 1
ATOM 568 O O . LEU A 1 76 ? -5.025 -5.314 17.987 1.00 94.38 76 LEU A O 1
ATOM 572 N N . ARG A 1 77 ? -6.663 -3.820 18.433 1.00 97.06 77 ARG A N 1
ATOM 573 C CA . ARG A 1 77 ? -7.808 -4.649 18.060 1.00 97.06 77 ARG A CA 1
ATOM 574 C C . ARG A 1 77 ? -8.837 -3.801 17.330 1.00 97.06 77 ARG A C 1
ATOM 576 O O . ARG A 1 77 ? -9.013 -2.625 17.641 1.00 97.06 77 ARG A O 1
ATOM 583 N N . VAL A 1 78 ? -9.504 -4.411 16.359 1.00 97.12 78 VAL A N 1
ATOM 584 C CA . VAL A 1 78 ? 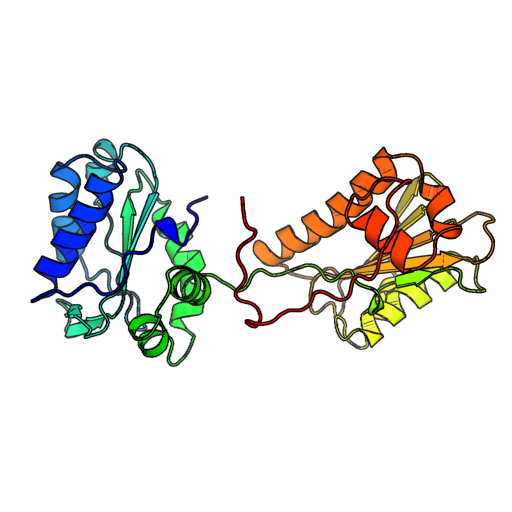-10.578 -3.785 15.590 1.00 97.12 78 VAL A CA 1
ATOM 585 C C . VAL A 1 78 ? -11.875 -4.499 15.925 1.00 97.12 78 VAL A C 1
ATOM 587 O O . VAL A 1 78 ? -11.948 -5.714 15.793 1.00 97.12 78 VAL A O 1
ATOM 590 N N . LEU A 1 79 ? -12.887 -3.769 16.376 1.00 98.31 79 LEU A N 1
ATOM 591 C CA . LEU A 1 79 ? -14.206 -4.312 16.683 1.00 98.31 79 LEU A CA 1
ATOM 592 C C . LEU A 1 79 ? -15.212 -3.682 15.728 1.00 98.31 79 LEU A C 1
ATOM 594 O O . LEU A 1 79 ? -15.313 -2.458 15.670 1.00 98.31 79 LEU A O 1
ATOM 598 N N . GLN A 1 80 ? -15.943 -4.507 14.988 1.00 98.25 80 GLN A N 1
ATOM 599 C CA . GLN A 1 80 ? -16.997 -4.070 14.078 1.00 98.25 80 GLN A CA 1
ATOM 600 C C . GLN A 1 80 ? -18.367 -4.257 14.733 1.00 98.25 80 GLN A C 1
ATOM 602 O O . GLN A 1 80 ? -18.665 -5.334 15.240 1.00 98.25 80 GLN A O 1
ATOM 607 N N . PHE A 1 81 ? -19.203 -3.225 14.649 1.00 98.00 81 PHE A N 1
ATOM 608 C CA . PHE A 1 81 ? -20.580 -3.185 15.132 1.00 98.00 81 PHE A CA 1
ATOM 609 C C . PHE A 1 81 ? -21.528 -2.927 13.947 1.00 98.00 81 PHE A C 1
ATOM 611 O O . PHE A 1 81 ? -21.731 -1.764 13.585 1.00 98.00 81 PHE A O 1
ATOM 618 N N . PRO A 1 82 ? -22.091 -3.974 13.311 1.00 96.69 82 PRO A N 1
ATOM 619 C CA . PRO A 1 82 ? -22.924 -3.823 12.113 1.00 96.69 82 PRO A CA 1
ATOM 620 C C . PRO A 1 82 ? -24.168 -2.948 12.315 1.00 96.69 82 PRO A C 1
ATOM 622 O O . PRO A 1 82 ? -24.521 -2.171 11.429 1.00 96.69 82 PRO A O 1
ATOM 625 N N . ASP A 1 83 ? -24.790 -3.028 13.495 1.00 96.06 83 ASP A N 1
ATOM 626 C CA . ASP A 1 83 ? -25.969 -2.227 13.865 1.00 96.06 83 ASP A CA 1
ATOM 627 C C . AS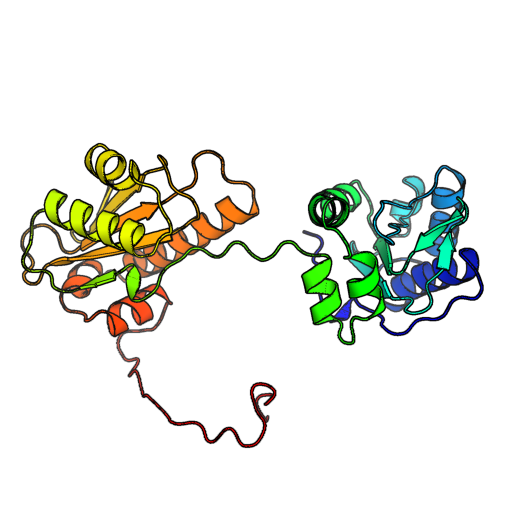P A 1 83 ? -25.614 -0.799 14.319 1.00 96.06 83 ASP A C 1
ATOM 629 O O . ASP A 1 83 ? -26.492 0.031 14.562 1.00 96.06 83 ASP A O 1
ATOM 633 N N . GLY A 1 84 ? -24.316 -0.504 14.405 1.00 95.75 84 GLY A N 1
ATOM 634 C CA . GLY A 1 84 ? -23.778 0.753 14.889 1.00 95.75 84 GLY A CA 1
ATOM 635 C C . GLY A 1 84 ? -23.899 0.941 16.403 1.00 95.75 84 GLY A C 1
ATOM 636 O O . GLY A 1 84 ? -24.645 0.260 17.103 1.00 95.75 84 GLY A O 1
ATOM 637 N N . VAL A 1 85 ? -23.135 1.897 16.922 1.00 97.75 85 VAL A N 1
ATOM 638 C CA . VAL A 1 85 ? -23.190 2.345 18.316 1.00 97.75 85 VAL A CA 1
ATOM 639 C C . VAL A 1 85 ? -23.209 3.865 18.318 1.00 97.75 85 VAL A C 1
ATOM 641 O O . VAL A 1 85 ? -22.339 4.499 17.722 1.00 97.75 85 VAL A O 1
ATOM 644 N N . THR A 1 86 ? -24.184 4.473 18.990 1.00 97.44 86 THR A N 1
ATOM 645 C CA . THR A 1 86 ? -24.171 5.923 19.216 1.00 97.44 86 THR A CA 1
ATOM 646 C C . THR A 1 86 ? -23.124 6.241 20.274 1.00 97.44 86 THR A C 1
ATOM 648 O O . THR A 1 86 ? -23.258 5.837 21.432 1.00 97.44 86 THR A O 1
ATOM 651 N N . TRP A 1 87 ? -22.078 6.956 19.873 1.00 95.88 87 TRP A N 1
ATOM 652 C CA . TRP A 1 87 ? -21.003 7.379 20.755 1.00 95.88 87 TRP A CA 1
ATOM 653 C C . TRP A 1 87 ? -21.461 8.468 21.733 1.00 95.88 87 TRP A C 1
ATOM 655 O O . TRP A 1 87 ? -22.550 9.034 21.604 1.00 95.88 87 TRP A O 1
ATOM 665 N N . HIS A 1 88 ? -20.647 8.773 22.746 1.00 92.12 88 HIS A N 1
ATOM 666 C CA . HIS A 1 88 ? -21.059 9.679 23.826 1.00 92.12 88 HIS A CA 1
ATOM 667 C C . HIS A 1 88 ? -21.251 11.139 23.374 1.00 92.12 88 HIS A C 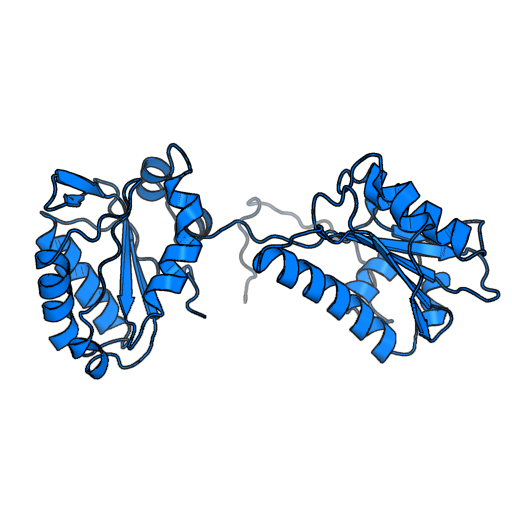1
ATOM 669 O O . HIS A 1 88 ? -21.876 11.927 24.082 1.00 92.12 88 HIS A O 1
ATOM 675 N N . ASP A 1 89 ? -20.693 11.514 22.224 1.00 93.94 89 ASP A N 1
ATOM 676 C CA . ASP A 1 89 ? -20.835 12.829 21.594 1.00 93.94 89 ASP A CA 1
ATOM 677 C C . ASP A 1 89 ? -21.977 12.875 20.558 1.00 93.94 89 ASP A C 1
ATOM 679 O O . ASP A 1 89 ? -22.174 13.892 19.894 1.00 93.94 89 ASP A O 1
ATOM 683 N N . GLY A 1 90 ? -22.751 11.790 20.443 1.00 95.56 90 GLY A N 1
ATOM 684 C CA . GLY A 1 90 ? -23.886 11.657 19.531 1.00 95.56 90 GLY A CA 1
ATOM 685 C C . GLY A 1 90 ? -23.525 11.144 18.137 1.00 95.56 90 GLY A C 1
ATOM 686 O O . GLY A 1 90 ? -24.434 10.903 17.342 1.00 95.56 90 GLY A O 1
ATOM 687 N N . ASN A 1 91 ? -22.240 10.945 17.826 1.00 95.12 91 ASN A N 1
ATOM 688 C CA . ASN A 1 91 ? -21.832 10.422 16.525 1.00 95.12 91 ASN A CA 1
ATOM 689 C C . ASN A 1 91 ? -22.040 8.900 16.444 1.00 95.12 91 ASN A C 1
ATOM 691 O O . ASN A 1 91 ? -21.677 8.182 17.376 1.00 95.12 91 ASN A O 1
ATOM 695 N N . PRO A 1 92 ? -22.590 8.367 15.340 1.00 95.19 92 PRO A N 1
ATOM 696 C CA . PRO A 1 92 ? -22.671 6.927 15.144 1.00 95.19 92 PRO A CA 1
ATOM 697 C C . PRO A 1 92 ? -21.298 6.361 14.770 1.00 95.19 92 PRO A C 1
ATOM 699 O O . PRO A 1 92 ? -20.596 6.920 13.925 1.00 95.19 92 PRO A O 1
ATOM 702 N N . ILE A 1 93 ? -20.941 5.218 15.353 1.00 96.00 93 ILE A N 1
ATOM 703 C CA . ILE A 1 93 ? -19.776 4.425 14.956 1.00 96.00 93 ILE A CA 1
ATOM 704 C C . ILE A 1 93 ? -20.194 3.041 14.480 1.00 96.00 93 ILE A C 1
ATOM 706 O O . ILE A 1 93 ? -21.129 2.454 15.009 1.00 96.00 93 ILE A O 1
ATOM 710 N N . SER A 1 94 ? -19.476 2.509 13.500 1.00 95.88 94 SER A N 1
ATOM 711 C CA . SER A 1 94 ? -19.561 1.121 13.045 1.00 95.88 94 SER A CA 1
ATOM 712 C C . SER A 1 94 ? -18.316 0.323 13.421 1.00 95.88 94 SER A C 1
ATOM 714 O O . SER A 1 94 ? -18.344 -0.902 13.384 1.00 95.88 94 SER A O 1
ATOM 716 N N . VAL A 1 95 ? -17.200 0.990 13.739 1.00 96.69 95 VAL A N 1
ATOM 717 C CA . VAL A 1 95 ? -15.928 0.337 14.065 1.00 96.69 95 VAL A CA 1
ATOM 718 C C . VAL A 1 95 ? -15.200 1.063 15.193 1.00 96.69 95 VAL A C 1
ATOM 720 O O . VAL A 1 95 ? -15.093 2.289 15.205 1.00 96.69 95 VAL A O 1
ATOM 723 N N . ILE A 1 96 ? -14.630 0.280 16.105 1.00 97.31 96 ILE A N 1
ATOM 724 C CA . ILE A 1 96 ? -13.619 0.714 17.069 1.00 97.31 96 ILE A CA 1
ATOM 725 C C . ILE A 1 96 ? -12.261 0.172 16.626 1.00 97.31 96 ILE A C 1
ATOM 727 O O . ILE A 1 96 ? -12.119 -1.033 16.438 1.00 97.31 96 ILE A O 1
ATOM 731 N N . VAL A 1 97 ? -11.248 1.032 16.527 1.00 95.38 97 VAL A N 1
ATOM 732 C CA . VAL A 1 97 ? -9.835 0.637 16.410 1.00 95.38 97 VAL A CA 1
ATOM 733 C C . VAL A 1 97 ? -9.148 0.986 17.727 1.00 95.38 97 VAL A C 1
ATOM 735 O O . VAL A 1 97 ? -8.676 2.104 17.917 1.00 95.38 97 VAL A O 1
ATOM 738 N N . THR A 1 98 ? -9.131 0.046 18.671 1.00 95.94 98 THR A N 1
ATOM 739 C CA . THR A 1 98 ? -8.546 0.280 19.996 1.00 95.94 98 THR A CA 1
ATOM 740 C C . THR A 1 98 ? -7.061 -0.050 20.016 1.00 95.94 98 THR A C 1
ATOM 742 O O . THR A 1 98 ? -6.637 -1.056 19.444 1.00 95.94 98 THR A O 1
ATOM 745 N N . ILE A 1 99 ? -6.257 0.807 20.647 1.00 93.44 99 ILE A N 1
ATOM 746 C CA . ILE A 1 99 ? -4.794 0.768 20.539 1.00 93.44 99 ILE A CA 1
ATOM 747 C C . ILE A 1 99 ? -4.167 0.657 21.928 1.00 93.44 99 ILE A C 1
ATOM 749 O O . ILE A 1 99 ? -4.389 1.502 22.794 1.00 93.44 99 ILE A O 1
ATOM 753 N N . ALA A 1 100 ? -3.311 -0.347 22.092 1.00 93.06 100 ALA A N 1
ATOM 754 C CA . ALA A 1 100 ? -2.362 -0.468 23.185 1.00 93.06 100 ALA A CA 1
ATOM 755 C C . ALA A 1 100 ? -1.015 0.112 22.737 1.00 93.06 100 ALA A C 1
ATOM 757 O O . ALA A 1 100 ? -0.329 -0.461 21.889 1.00 93.06 100 ALA A O 1
ATOM 758 N N . ALA A 1 101 ? -0.630 1.263 23.282 1.00 86.56 101 ALA A N 1
ATOM 759 C CA . ALA A 1 101 ? 0.643 1.905 22.970 1.00 86.56 101 ALA A CA 1
ATOM 760 C C . ALA A 1 101 ? 1.248 2.555 24.216 1.00 86.56 101 ALA A C 1
ATOM 762 O O . ALA A 1 101 ? 0.561 3.260 24.952 1.00 86.56 101 ALA A O 1
ATOM 763 N N . ALA A 1 102 ? 2.549 2.343 24.429 1.00 77.12 102 ALA A N 1
ATOM 764 C CA . ALA A 1 102 ? 3.291 2.963 25.529 1.00 77.12 102 ALA A CA 1
ATOM 765 C C . ALA A 1 102 ? 3.751 4.404 25.214 1.00 77.12 102 ALA A C 1
ATOM 767 O O . ALA A 1 102 ? 4.213 5.121 26.097 1.00 77.12 102 ALA A O 1
ATOM 768 N N . GLY A 1 103 ? 3.627 4.841 23.957 1.00 77.88 103 GLY A N 1
ATOM 769 C CA . GLY A 1 103 ? 4.003 6.181 23.506 1.00 77.88 103 GLY A CA 1
ATOM 770 C C . GLY A 1 103 ? 3.099 6.690 22.385 1.00 77.88 103 GLY A C 1
ATOM 771 O O . GLY A 1 103 ? 1.944 6.284 22.250 1.00 77.88 103 GLY A O 1
ATOM 772 N N . ASP A 1 104 ? 3.640 7.546 21.522 1.00 77.12 104 ASP A N 1
ATOM 773 C CA . ASP A 1 104 ? 2.870 8.227 20.472 1.00 77.12 104 ASP A CA 1
ATOM 774 C C . ASP A 1 104 ? 2.563 7.349 19.240 1.00 77.12 104 ASP A C 1
ATOM 776 O O . ASP A 1 104 ? 2.220 7.847 18.174 1.00 77.12 104 ASP A O 1
ATOM 780 N N . GLN A 1 105 ? 2.644 6.023 19.370 1.00 76.19 105 GLN A N 1
ATOM 781 C CA . GLN A 1 105 ? 2.402 5.070 18.274 1.00 76.19 105 GLN A CA 1
ATOM 782 C C . GLN A 1 105 ? 0.941 5.085 17.789 1.00 76.19 105 GLN A C 1
ATOM 784 O O . GLN A 1 105 ? 0.660 4.711 16.654 1.00 76.19 105 GLN A O 1
ATOM 789 N N . HIS A 1 106 ? 0.005 5.572 18.610 1.00 74.50 106 HIS A N 1
ATOM 790 C CA . HIS A 1 106 ? -1.369 5.842 18.178 1.00 74.50 106 HIS A CA 1
ATOM 791 C C . HIS A 1 106 ? -1.425 6.896 17.050 1.00 74.50 106 HIS A C 1
ATOM 793 O O . HIS A 1 106 ? -2.319 6.840 16.206 1.00 74.50 106 HIS A O 1
ATOM 799 N N . LEU A 1 107 ? -0.443 7.808 16.971 1.00 80.75 107 LEU A N 1
ATOM 800 C CA . LEU A 1 107 ? -0.327 8.770 15.871 1.00 80.75 107 LEU A CA 1
ATOM 801 C C . LEU A 1 107 ? -0.012 8.090 14.532 1.00 80.75 107 LEU A C 1
ATOM 803 O O . LEU A 1 107 ? -0.415 8.595 13.488 1.00 80.75 107 LEU A O 1
ATOM 807 N N . ASP A 1 108 ? 0.680 6.949 14.537 1.00 75.44 108 ASP A N 1
ATOM 808 C CA . ASP A 1 108 ? 0.965 6.204 13.305 1.00 75.44 108 ASP A CA 1
ATOM 809 C C . ASP A 1 108 ? -0.310 5.579 12.735 1.00 75.44 108 ASP A C 1
ATOM 811 O O . ASP A 1 108 ? -0.549 5.667 11.530 1.00 75.44 108 ASP A O 1
ATOM 815 N N . ILE A 1 109 ? -1.178 5.045 13.601 1.00 79.38 109 ILE A N 1
ATOM 816 C CA . ILE A 1 109 ? -2.508 4.572 13.200 1.00 79.38 109 ILE A CA 1
ATOM 817 C C . ILE A 1 109 ? -3.368 5.728 12.696 1.00 79.38 109 ILE A C 1
ATOM 819 O O . ILE A 1 109 ? -3.978 5.616 11.638 1.00 79.38 109 ILE A O 1
ATOM 823 N N . LEU A 1 110 ? -3.369 6.873 13.381 1.00 80.44 110 LEU A N 1
ATOM 824 C CA . LEU A 1 110 ? -4.065 8.071 12.902 1.00 80.44 110 LEU A CA 1
ATOM 825 C C . LEU A 1 110 ? -3.620 8.476 11.493 1.00 80.44 110 LEU A C 1
ATOM 827 O O . LEU A 1 110 ? -4.455 8.738 10.629 1.00 80.44 110 LEU A O 1
ATOM 831 N N . ARG A 1 111 ? -2.306 8.474 11.233 1.00 78.31 111 ARG A N 1
ATOM 832 C CA . ARG A 1 111 ? -1.755 8.743 9.897 1.00 78.31 111 ARG A CA 1
ATOM 833 C C . ARG A 1 111 ? -2.260 7.739 8.866 1.00 78.31 111 ARG A C 1
ATOM 835 O O . ARG A 1 111 ? -2.663 8.160 7.783 1.00 78.31 111 ARG A O 1
ATOM 842 N N . GLN A 1 112 ? -2.277 6.448 9.200 1.00 76.31 112 GLN A N 1
ATOM 843 C CA . GLN A 1 112 ? -2.800 5.400 8.320 1.00 76.31 112 GLN A CA 1
ATOM 844 C C . GLN A 1 112 ? -4.292 5.596 8.032 1.00 76.31 112 GLN A C 1
ATOM 846 O O . GLN A 1 112 ? -4.697 5.491 6.878 1.00 76.31 112 GLN A O 1
ATOM 851 N N . LEU A 1 113 ? -5.087 5.962 9.039 1.00 82.94 113 LEU A N 1
ATOM 852 C CA . LEU A 1 113 ? -6.537 6.122 8.924 1.00 82.94 113 LEU A CA 1
ATOM 853 C C . LEU A 1 113 ? -6.975 7.436 8.263 1.00 82.94 113 LEU A C 1
ATOM 855 O O . LEU A 1 113 ? -8.121 7.523 7.842 1.00 82.94 113 LEU A O 1
ATOM 859 N N . THR A 1 114 ? -6.104 8.442 8.118 1.00 78.81 114 THR A N 1
ATOM 860 C CA . THR A 1 114 ? -6.483 9.752 7.537 1.00 78.81 114 THR A CA 1
ATOM 861 C C . THR A 1 114 ? -7.230 9.650 6.206 1.00 78.81 114 THR A C 1
ATOM 863 O O . THR A 1 114 ? -8.248 10.307 6.028 1.00 78.81 114 THR A O 1
ATOM 866 N N . HIS A 1 115 ? -6.797 8.770 5.299 1.00 75.94 115 HIS A N 1
ATOM 867 C CA . HIS A 1 115 ? -7.463 8.579 4.004 1.00 75.94 115 HIS A CA 1
ATOM 868 C C . HIS A 1 115 ? -8.895 8.030 4.132 1.00 75.94 115 HIS A C 1
ATOM 870 O O . HIS A 1 115 ? -9.749 8.295 3.286 1.00 75.94 115 HIS A O 1
ATOM 876 N N . VAL A 1 116 ? -9.164 7.272 5.196 1.00 79.75 116 VAL A N 1
ATOM 877 C CA . VAL A 1 116 ? -10.479 6.700 5.485 1.00 79.75 116 VAL A CA 1
ATOM 878 C C . VAL A 1 116 ? -11.475 7.800 5.842 1.00 79.75 116 VAL A C 1
ATOM 880 O O . VAL A 1 116 ? -12.644 7.715 5.468 1.00 79.75 116 VAL A O 1
ATOM 883 N N . LEU A 1 117 ? -11.008 8.858 6.509 1.00 76.06 117 LEU A N 1
ATOM 884 C CA . LEU A 1 117 ? -11.821 10.006 6.930 1.00 76.06 117 LEU A CA 1
ATOM 885 C C . LEU A 1 117 ? -12.325 10.841 5.748 1.00 76.06 117 LEU A C 1
ATOM 887 O O . LEU A 1 117 ? -13.389 11.448 5.834 1.00 76.06 117 LEU A O 1
ATOM 891 N N . ASP A 1 118 ? -11.624 10.786 4.618 1.00 74.31 118 ASP A N 1
ATOM 892 C CA . ASP A 1 118 ? -11.999 11.505 3.400 1.00 74.31 118 ASP A CA 1
ATOM 893 C C . ASP A 1 118 ? -12.775 10.632 2.398 1.00 74.31 118 ASP A C 1
ATOM 895 O O . ASP A 1 118 ? -13.182 11.121 1.344 1.00 74.31 118 ASP A O 1
ATOM 899 N N . THR A 1 119 ? -12.991 9.341 2.688 1.00 76.38 119 THR A N 1
ATOM 900 C CA . THR A 1 119 ? -13.606 8.398 1.739 1.00 76.38 119 THR A CA 1
ATOM 901 C C . THR A 1 119 ? -15.117 8.249 1.986 1.00 76.38 119 THR A C 1
ATOM 903 O O . THR A 1 119 ? -15.526 7.625 2.972 1.00 76.38 119 THR A O 1
ATOM 906 N N . PRO A 1 120 ? -15.988 8.738 1.077 1.00 77.62 120 PRO A N 1
ATOM 907 C CA . PRO A 1 120 ? -17.435 8.659 1.258 1.00 77.62 120 PRO A CA 1
ATOM 908 C C . PRO A 1 120 ? -17.945 7.214 1.325 1.00 77.62 120 PRO A C 1
ATOM 910 O O . PRO A 1 120 ? -17.521 6.344 0.557 1.00 77.62 120 PRO A O 1
ATOM 913 N N . GLY A 1 121 ? -18.896 6.964 2.227 1.00 84.44 121 GLY A N 1
ATOM 914 C CA . GLY A 1 121 ? -19.562 5.666 2.365 1.00 84.44 121 GLY A CA 1
ATOM 915 C C . GLY A 1 121 ? -18.694 4.557 2.968 1.00 84.44 121 GLY A C 1
ATOM 916 O O . GLY A 1 121 ? -19.083 3.392 2.902 1.00 84.44 121 GLY A O 1
ATOM 917 N N . VAL A 1 122 ? -17.525 4.873 3.543 1.00 87.25 122 VAL A N 1
ATOM 918 C CA . VAL A 1 122 ? -16.723 3.856 4.241 1.00 87.25 122 VAL A CA 1
ATOM 919 C C . VAL A 1 122 ? -17.437 3.313 5.475 1.00 87.25 122 VAL A C 1
ATOM 921 O O . VAL A 1 122 ? -17.397 2.103 5.667 1.00 87.25 122 VAL A O 1
ATOM 924 N N . ALA A 1 123 ? -18.143 4.143 6.248 1.00 87.88 123 ALA A N 1
ATOM 925 C CA . ALA A 1 123 ? -18.901 3.688 7.419 1.00 87.88 123 ALA A CA 1
ATOM 926 C C . ALA A 1 123 ? -19.833 2.507 7.077 1.00 87.88 123 ALA A C 1
ATOM 928 O O . ALA A 1 123 ? -19.755 1.446 7.690 1.00 87.88 123 ALA A O 1
ATOM 929 N N . ASP A 1 124 ? -20.630 2.642 6.011 1.00 91.19 124 ASP A N 1
ATOM 930 C CA . ASP A 1 124 ? -21.549 1.591 5.555 1.00 91.19 124 ASP A CA 1
ATOM 931 C C . ASP A 1 124 ? -20.816 0.330 5.080 1.00 91.19 124 ASP A C 1
ATOM 933 O O . ASP A 1 124 ? -21.280 -0.790 5.300 1.00 91.19 124 ASP A O 1
ATOM 937 N N . LYS A 1 125 ? -19.666 0.492 4.414 1.00 92.69 125 LYS A N 1
ATOM 938 C CA . LYS A 1 125 ? -18.840 -0.640 3.967 1.00 92.69 125 LYS A CA 1
ATOM 939 C C . LYS A 1 125 ? -18.219 -1.374 5.150 1.00 92.69 125 LYS A C 1
ATOM 941 O O . LYS A 1 125 ? -18.223 -2.599 5.155 1.00 92.69 125 LYS A O 1
ATOM 946 N N . LEU A 1 126 ? -17.727 -0.636 6.145 1.00 93.06 126 LEU A N 1
ATOM 947 C CA . LEU A 1 126 ? -17.184 -1.193 7.378 1.00 93.06 126 LEU A CA 1
ATOM 948 C C . LEU A 1 126 ? -18.266 -1.935 8.157 1.00 93.06 126 LEU A C 1
ATOM 950 O O . LEU A 1 126 ? -18.020 -3.057 8.577 1.00 93.06 126 LEU A O 1
ATOM 954 N N . ALA A 1 127 ? -19.468 -1.369 8.289 1.00 93.56 127 ALA A N 1
ATOM 955 C CA . ALA A 1 127 ? -20.594 -2.016 8.965 1.00 93.56 127 ALA A CA 1
ATOM 956 C C . ALA A 1 127 ? -21.033 -3.326 8.284 1.00 93.56 127 ALA A C 1
ATOM 958 O O . ALA A 1 127 ? -21.455 -4.259 8.956 1.00 93.56 127 ALA A O 1
ATOM 959 N N . ARG A 1 128 ? -20.919 -3.414 6.951 1.00 94.88 128 ARG A N 1
ATOM 960 C CA . ARG A 1 128 ? -21.362 -4.575 6.152 1.00 94.88 128 ARG A CA 1
ATOM 961 C C . ARG A 1 128 ? -20.258 -5.575 5.811 1.00 94.88 128 ARG A C 1
ATOM 963 O O . ARG A 1 128 ? -20.533 -6.563 5.130 1.00 94.88 128 ARG A O 1
ATOM 970 N N . ALA A 1 129 ? -19.016 -5.308 6.205 1.00 93.56 129 ALA A N 1
ATOM 971 C CA . ALA A 1 129 ? -17.893 -6.184 5.907 1.00 93.56 129 ALA A CA 1
ATOM 972 C C . ALA A 1 129 ? -18.105 -7.563 6.550 1.00 93.56 129 ALA A C 1
ATOM 974 O O . ALA A 1 129 ? -18.330 -7.669 7.749 1.00 93.56 129 ALA A O 1
ATOM 975 N N . SER A 1 130 ? -18.019 -8.627 5.754 1.00 93.19 130 SER A N 1
ATOM 976 C CA . SER A 1 130 ? -18.244 -10.004 6.228 1.00 93.19 130 SER A CA 1
ATOM 977 C C . SER A 1 130 ? -16.960 -10.731 6.632 1.00 93.19 130 SER A C 1
ATOM 979 O O . SER A 1 130 ? -16.993 -11.900 7.014 1.00 93.19 130 SER A O 1
ATOM 981 N N . ARG A 1 131 ? -15.806 -10.078 6.461 1.00 93.75 131 ARG A N 1
ATOM 982 C CA . ARG A 1 131 ? -14.487 -10.675 6.654 1.00 93.75 131 ARG A CA 1
ATOM 983 C C . ARG A 1 131 ? -13.498 -9.680 7.245 1.00 93.75 131 ARG A C 1
ATOM 985 O O . ARG A 1 131 ? -13.530 -8.495 6.918 1.00 93.75 131 ARG A O 1
ATOM 992 N N . GLY A 1 132 ? -12.569 -10.184 8.058 1.00 91.06 132 GLY A N 1
ATOM 993 C CA . GLY A 1 132 ? -11.510 -9.369 8.655 1.00 91.06 132 GLY A CA 1
ATOM 994 C C . GLY A 1 132 ? -10.617 -8.732 7.592 1.00 91.06 132 GLY A C 1
ATOM 995 O O . GLY A 1 132 ? -10.225 -7.578 7.732 1.00 91.06 132 GLY A O 1
ATOM 996 N N . GLU A 1 133 ? -10.367 -9.434 6.483 1.00 89.62 133 GLU A N 1
ATOM 997 C CA . GLU A 1 133 ? -9.606 -8.890 5.356 1.00 89.62 133 GLU A CA 1
ATOM 998 C C . GLU A 1 133 ? -10.294 -7.683 4.709 1.00 89.62 133 GLU A C 1
ATOM 1000 O O . GLU A 1 133 ? -9.609 -6.733 4.335 1.00 89.62 133 GLU A O 1
ATOM 1005 N N . ASP A 1 134 ? -11.628 -7.686 4.618 1.00 90.25 134 ASP A N 1
ATOM 1006 C CA . ASP A 1 134 ? -12.390 -6.578 4.035 1.00 90.25 134 ASP A CA 1
ATOM 1007 C C . ASP A 1 134 ? -12.297 -5.334 4.931 1.00 90.25 134 ASP A C 1
ATOM 1009 O O . ASP A 1 134 ? -12.067 -4.228 4.444 1.00 90.25 134 ASP A O 1
ATOM 1013 N N . VAL A 1 135 ? -12.409 -5.513 6.254 1.00 91.38 135 VAL A N 1
ATOM 1014 C CA . VAL A 1 135 ? -12.235 -4.427 7.233 1.00 91.38 135 VAL A CA 1
ATOM 1015 C C . VAL A 1 135 ? -10.818 -3.864 7.165 1.00 91.38 135 VAL A C 1
ATOM 1017 O O . VAL A 1 135 ? -10.644 -2.651 7.064 1.00 91.38 135 VAL A O 1
ATOM 1020 N N . VAL A 1 136 ? -9.799 -4.726 7.164 1.00 89.38 136 VAL A N 1
ATOM 1021 C CA . VAL A 1 136 ? -8.400 -4.296 7.039 1.00 89.38 136 VAL A CA 1
ATOM 1022 C C . VAL A 1 136 ? -8.179 -3.544 5.732 1.00 89.38 136 VAL A C 1
ATOM 1024 O O . VAL A 1 136 ? -7.559 -2.486 5.759 1.00 89.38 136 VAL A O 1
ATOM 1027 N N . ALA A 1 137 ? -8.710 -4.029 4.610 1.00 85.50 137 ALA A N 1
ATOM 1028 C CA . ALA A 1 137 ? -8.580 -3.372 3.312 1.00 85.50 137 ALA A CA 1
ATOM 1029 C C . ALA A 1 137 ? -9.271 -1.999 3.256 1.00 85.50 137 ALA A C 1
ATOM 1031 O O . ALA A 1 137 ? -8.804 -1.118 2.541 1.00 85.50 137 ALA A O 1
ATOM 1032 N N . LEU A 1 138 ? -10.366 -1.808 3.997 1.00 87.69 138 LEU A N 1
ATOM 1033 C CA . LEU A 1 138 ? -11.064 -0.522 4.103 1.00 87.69 138 LEU A CA 1
ATOM 1034 C C . LEU A 1 138 ? -10.355 0.467 5.037 1.00 87.69 138 LEU A C 1
ATOM 1036 O O . LEU A 1 138 ? -10.451 1.673 4.821 1.00 87.69 138 LEU A O 1
ATOM 1040 N N . LEU A 1 139 ? -9.688 -0.029 6.082 1.00 87.00 139 LEU A N 1
ATOM 1041 C CA . LEU A 1 139 ? -8.958 0.791 7.054 1.00 87.00 139 LEU A CA 1
ATOM 1042 C C . LEU A 1 139 ? -7.512 1.077 6.633 1.00 87.00 139 LEU A C 1
ATOM 1044 O O . LEU A 1 139 ? -6.894 2.024 7.117 1.00 87.00 139 LEU A O 1
ATOM 1048 N N . SER A 1 140 ? -6.961 0.258 5.744 1.00 80.50 140 SER A N 1
ATOM 1049 C CA . SER A 1 140 ? -5.596 0.384 5.245 1.00 80.50 140 SER A CA 1
ATOM 1050 C C . SER A 1 140 ? -5.595 1.086 3.898 1.00 80.50 140 SER A C 1
ATOM 1052 O O . SER A 1 140 ? -6.475 0.876 3.067 1.00 80.50 140 SER A O 1
ATOM 1054 N N . ARG A 1 141 ? -4.552 1.876 3.629 1.00 70.56 141 ARG A N 1
ATOM 1055 C CA . ARG A 1 141 ? -4.325 2.351 2.263 1.00 70.56 141 ARG A CA 1
ATOM 1056 C C . ARG A 1 141 ? -4.092 1.142 1.365 1.00 70.56 141 ARG A C 1
ATOM 1058 O O . ARG A 1 141 ? -3.341 0.242 1.741 1.00 70.56 141 ARG A O 1
ATOM 1065 N N . ALA A 1 142 ? -4.682 1.152 0.169 1.00 65.00 142 ALA A N 1
ATOM 1066 C CA . ALA A 1 142 ? -4.325 0.179 -0.853 1.00 65.00 142 ALA A CA 1
ATOM 1067 C C . ALA A 1 142 ? -2.792 0.184 -1.017 1.00 65.00 142 ALA A C 1
ATOM 1069 O O . ALA A 1 142 ? -2.212 1.269 -1.152 1.00 65.00 142 ALA A O 1
ATOM 1070 N N . PRO A 1 143 ? -2.125 -0.981 -0.961 1.00 64.62 143 PRO A N 1
ATOM 1071 C CA . PRO A 1 143 ? -0.679 -1.030 -1.072 1.00 64.62 143 PRO A CA 1
ATOM 1072 C C . PRO A 1 143 ? -0.273 -0.427 -2.415 1.00 64.62 143 PRO A C 1
ATOM 1074 O O . PRO A 1 143 ? -0.710 -0.878 -3.478 1.00 64.62 143 PRO A O 1
ATOM 1077 N N . VAL A 1 144 ? 0.554 0.618 -2.368 1.00 76.38 144 VAL A N 1
ATOM 1078 C CA . VAL A 1 144 ? 1.201 1.134 -3.572 1.00 76.38 144 VAL A CA 1
ATOM 1079 C C . VAL A 1 144 ? 2.165 0.046 -4.012 1.00 76.38 144 VAL A C 1
ATOM 1081 O O . VAL A 1 144 ? 3.109 -0.267 -3.299 1.00 76.38 144 VAL A O 1
ATOM 1084 N N . THR A 1 145 ? 1.903 -0.574 -5.157 1.00 82.88 145 THR A N 1
ATOM 1085 C CA . THR A 1 145 ? 2.775 -1.612 -5.709 1.00 82.88 145 THR A CA 1
ATOM 1086 C C . THR A 1 145 ? 3.513 -1.056 -6.911 1.00 82.88 145 THR A C 1
ATOM 1088 O O . THR A 1 145 ? 2.925 -0.450 -7.810 1.00 82.88 145 THR A O 1
ATOM 1091 N N . GLY A 1 146 ? 4.831 -1.242 -6.914 1.00 90.50 146 GLY A N 1
ATOM 1092 C CA . GLY A 1 146 ? 5.654 -0.872 -8.050 1.00 90.50 146 GLY A CA 1
ATOM 1093 C C . GLY A 1 146 ? 5.313 -1.745 -9.250 1.00 90.50 146 GLY A C 1
ATOM 1094 O O . GLY A 1 146 ? 5.284 -2.972 -9.142 1.00 90.50 146 GLY A O 1
ATOM 1095 N N . ARG A 1 147 ? 5.051 -1.134 -10.406 1.00 94.69 147 ARG A N 1
ATOM 1096 C CA . ARG A 1 147 ? 4.709 -1.901 -11.605 1.00 94.69 147 ARG A CA 1
ATOM 1097 C C . ARG A 1 147 ? 5.957 -2.455 -12.278 1.00 94.69 147 ARG A C 1
ATOM 1099 O O . ARG A 1 147 ? 6.825 -1.703 -12.713 1.00 94.69 147 ARG A O 1
ATOM 1106 N N . LEU A 1 148 ? 5.991 -3.773 -12.409 1.00 95.44 148 LEU A N 1
ATOM 1107 C CA . LEU A 1 148 ? 6.960 -4.518 -13.199 1.00 95.44 148 LEU A CA 1
ATOM 1108 C C . LEU A 1 148 ? 6.252 -5.755 -13.745 1.00 95.44 148 LEU A C 1
ATOM 1110 O O . LEU A 1 148 ? 5.925 -6.673 -12.994 1.00 95.44 148 LEU A O 1
ATOM 1114 N N . ASP A 1 149 ? 5.960 -5.749 -15.038 1.00 94.31 149 ASP A N 1
ATOM 1115 C CA . ASP A 1 149 ? 5.197 -6.805 -15.693 1.00 94.31 149 ASP A CA 1
ATOM 1116 C C . ASP A 1 149 ? 5.586 -6.921 -17.174 1.00 94.31 149 ASP A C 1
ATOM 1118 O O . ASP A 1 149 ? 6.490 -6.247 -17.668 1.00 94.31 149 ASP A O 1
ATOM 1122 N N . LYS A 1 150 ? 4.894 -7.789 -17.915 1.00 95.25 150 LYS A N 1
ATOM 1123 C CA . LYS A 1 150 ? 5.169 -8.017 -19.339 1.00 95.25 150 LYS A CA 1
ATOM 1124 C C . LYS A 1 150 ? 5.068 -6.738 -20.183 1.00 95.25 150 LYS A C 1
ATOM 1126 O O . LYS A 1 150 ? 5.736 -6.648 -21.207 1.00 95.25 150 LYS A O 1
ATOM 1131 N N . ALA A 1 151 ? 4.226 -5.779 -19.801 1.00 96.25 151 ALA A N 1
ATOM 1132 C CA . ALA A 1 151 ? 4.045 -4.537 -20.543 1.00 96.25 151 ALA A CA 1
ATOM 1133 C C . ALA A 1 151 ? 5.206 -3.555 -20.330 1.00 96.25 151 ALA A C 1
ATOM 1135 O O . ALA A 1 151 ? 5.457 -2.737 -21.213 1.00 96.25 151 ALA A O 1
ATOM 1136 N N . THR A 1 152 ? 5.933 -3.652 -19.210 1.00 97.62 152 THR A N 1
ATOM 1137 C CA . THR A 1 152 ? 7.072 -2.770 -18.906 1.00 97.62 152 THR A CA 1
ATOM 1138 C C . THR A 1 152 ? 8.413 -3.293 -19.433 1.00 97.62 152 THR A C 1
ATOM 1140 O O . THR A 1 152 ? 9.414 -2.580 -19.369 1.00 97.62 152 THR A O 1
ATOM 1143 N N . ILE A 1 153 ? 8.449 -4.504 -20.002 1.00 97.81 153 ILE A N 1
ATOM 1144 C CA . ILE A 1 153 ? 9.671 -5.140 -20.512 1.00 97.81 153 ILE A CA 1
ATOM 1145 C C . ILE A 1 153 ? 9.660 -5.243 -22.040 1.00 97.81 153 ILE A C 1
ATOM 1147 O O . ILE A 1 153 ? 8.685 -5.673 -22.656 1.00 97.81 153 ILE A O 1
ATOM 1151 N N . ALA A 1 154 ? 10.796 -4.914 -22.652 1.00 97.94 154 ALA A N 1
ATOM 1152 C CA . ALA A 1 154 ? 11.099 -5.169 -24.052 1.00 97.94 154 ALA A CA 1
ATOM 1153 C C . ALA A 1 154 ? 12.376 -6.014 -24.165 1.00 97.94 154 ALA A C 1
ATOM 1155 O O . ALA A 1 154 ? 13.485 -5.513 -24.006 1.00 97.94 154 ALA A O 1
ATOM 1156 N N . ALA A 1 155 ? 12.222 -7.307 -24.440 1.00 97.44 155 ALA A N 1
ATOM 1157 C CA . ALA A 1 155 ? 13.355 -8.213 -24.587 1.00 97.44 155 ALA A CA 1
ATOM 1158 C C . ALA A 1 155 ? 13.848 -8.271 -26.036 1.00 97.44 155 ALA A C 1
ATOM 1160 O O . ALA A 1 155 ? 13.037 -8.224 -26.966 1.00 97.44 155 ALA A O 1
ATOM 1161 N N . ARG A 1 156 ? 15.158 -8.463 -26.209 1.00 96.56 156 ARG A N 1
ATOM 1162 C CA . ARG A 1 156 ? 15.803 -8.794 -27.490 1.00 96.56 156 ARG A CA 1
ATOM 1163 C C . ARG A 1 156 ? 15.435 -7.842 -28.633 1.00 96.56 156 ARG A C 1
ATOM 1165 O O . ARG A 1 156 ? 15.100 -8.268 -29.738 1.00 96.56 156 ARG A O 1
ATOM 1172 N N . VAL A 1 157 ? 15.467 -6.541 -28.364 1.00 97.06 157 VAL A N 1
ATOM 1173 C CA . VAL A 1 157 ? 15.129 -5.520 -29.364 1.00 97.06 157 VAL A CA 1
ATOM 1174 C C . VAL A 1 157 ? 16.289 -5.297 -30.343 1.00 97.06 157 VAL A C 1
ATOM 1176 O O . VAL A 1 157 ? 17.447 -5.433 -29.951 1.00 97.06 157 VAL A O 1
ATOM 1179 N N . PRO A 1 158 ? 16.031 -4.925 -31.610 1.00 96.12 158 PRO A N 1
ATOM 1180 C CA . PRO A 1 158 ? 17.071 -4.734 -32.628 1.00 96.12 158 PRO A CA 1
ATOM 1181 C C . PRO A 1 158 ? 17.798 -3.384 -32.471 1.00 96.12 158 PRO A C 1
ATOM 1183 O O . PRO A 1 158 ? 17.954 -2.625 -33.424 1.00 96.12 158 PRO A O 1
ATOM 1186 N N . VAL A 1 159 ? 18.186 -3.046 -31.242 1.00 94.88 159 VAL A N 1
ATOM 1187 C CA . VAL A 1 159 ? 18.872 -1.810 -30.857 1.00 94.88 159 VAL A CA 1
ATOM 1188 C C . VAL A 1 159 ? 19.870 -2.160 -29.761 1.00 94.88 159 VAL A C 1
ATOM 1190 O O . VAL A 1 159 ? 19.478 -2.769 -28.772 1.00 94.88 159 VAL A O 1
ATOM 1193 N N . ALA A 1 160 ? 21.135 -1.770 -29.929 1.00 90.88 160 ALA A N 1
ATOM 1194 C CA . ALA A 1 160 ? 22.214 -2.083 -28.986 1.00 90.88 160 ALA A CA 1
ATOM 1195 C C . ALA A 1 160 ? 22.751 -0.859 -28.222 1.00 90.88 160 ALA A C 1
ATOM 1197 O O . ALA A 1 160 ? 23.471 -1.015 -27.239 1.00 90.88 160 ALA A O 1
ATOM 1198 N N . SER A 1 161 ? 22.409 0.365 -28.647 1.00 95.62 161 SER A N 1
ATOM 1199 C CA . SER A 1 161 ? 22.857 1.573 -27.952 1.00 95.62 161 SER A CA 1
ATOM 1200 C C . SER A 1 161 ? 22.092 1.777 -26.649 1.00 95.62 161 SER A C 1
ATOM 1202 O O . SER A 1 161 ? 20.884 1.539 -26.568 1.00 95.62 161 SER A O 1
ATOM 1204 N N . ARG A 1 162 ? 22.791 2.292 -25.635 1.00 96.50 162 ARG A N 1
ATOM 1205 C CA . ARG A 1 162 ? 22.192 2.636 -24.344 1.00 96.50 162 ARG A CA 1
ATOM 1206 C C . ARG A 1 162 ? 21.025 3.604 -24.519 1.00 96.50 162 ARG A C 1
ATOM 1208 O O . ARG A 1 162 ? 19.961 3.365 -23.972 1.00 96.50 162 ARG A O 1
ATOM 1215 N N . GLU A 1 163 ? 21.196 4.660 -25.311 1.00 97.69 163 GLU A N 1
ATOM 1216 C CA . GLU A 1 163 ? 20.172 5.685 -25.548 1.00 97.69 163 GLU A CA 1
ATOM 1217 C C . GLU A 1 163 ? 18.923 5.088 -26.205 1.00 97.69 163 GLU A C 1
ATOM 1219 O O . GLU A 1 163 ? 17.799 5.415 -25.827 1.00 97.69 163 GLU A O 1
ATOM 1224 N N . GLY A 1 164 ? 19.109 4.178 -27.163 1.00 97.94 164 GLY A N 1
ATOM 1225 C CA . GLY A 1 164 ? 17.998 3.505 -27.822 1.00 97.94 164 GLY A CA 1
ATOM 1226 C C . GLY A 1 164 ? 17.252 2.549 -26.887 1.00 97.94 164 GLY A C 1
ATOM 1227 O O . GLY A 1 164 ? 16.022 2.537 -26.875 1.00 97.94 164 GLY A O 1
ATOM 1228 N N . LEU A 1 165 ? 17.976 1.803 -26.049 1.00 98.31 165 LEU A N 1
ATOM 1229 C CA . LEU A 1 165 ? 17.380 0.948 -25.018 1.00 98.31 165 LEU A CA 1
ATOM 1230 C C . LEU A 1 165 ? 16.656 1.772 -23.937 1.00 98.31 165 LEU A C 1
ATOM 1232 O O . LEU A 1 165 ? 15.537 1.415 -23.567 1.00 98.31 165 LEU A O 1
ATOM 1236 N N . THR A 1 166 ? 17.217 2.908 -23.499 1.00 98.69 166 THR A N 1
ATOM 1237 C CA . THR A 1 166 ? 16.543 3.866 -22.603 1.00 98.69 166 THR A CA 1
ATOM 1238 C C . THR A 1 166 ? 15.219 4.331 -23.202 1.00 98.69 166 THR A C 1
ATOM 1240 O O . THR A 1 166 ? 14.191 4.274 -22.528 1.00 98.69 166 THR A O 1
ATOM 1243 N N . ALA A 1 167 ? 15.219 4.750 -24.472 1.00 98.50 167 ALA A N 1
ATOM 1244 C CA . ALA A 1 167 ? 14.014 5.223 -25.148 1.00 98.50 167 ALA A CA 1
ATOM 1245 C C . ALA A 1 167 ? 12.928 4.139 -25.201 1.00 98.50 167 ALA A C 1
ATOM 1247 O O . ALA A 1 167 ? 11.766 4.415 -24.906 1.00 98.50 167 ALA A O 1
ATOM 1248 N N . ILE A 1 168 ? 13.303 2.896 -25.520 1.00 98.62 168 ILE A N 1
ATOM 1249 C CA . ILE A 1 168 ? 12.372 1.763 -25.580 1.00 98.62 168 ILE A CA 1
ATOM 1250 C C . ILE A 1 168 ? 11.795 1.446 -24.197 1.00 98.62 168 ILE A C 1
ATOM 1252 O O . ILE A 1 168 ? 10.579 1.310 -24.065 1.00 98.62 168 ILE A O 1
ATOM 1256 N N . ALA A 1 169 ? 12.633 1.338 -23.165 1.00 98.56 169 ALA A N 1
ATOM 1257 C CA . ALA A 1 169 ? 12.173 1.055 -21.806 1.00 98.56 169 ALA A CA 1
ATOM 1258 C C . ALA A 1 169 ? 11.264 2.176 -21.271 1.00 98.56 169 ALA A C 1
ATOM 1260 O O . ALA A 1 169 ? 10.209 1.899 -20.699 1.00 98.56 169 ALA A O 1
ATOM 1261 N N . ALA A 1 170 ? 11.611 3.442 -21.520 1.00 98.56 170 ALA A N 1
ATOM 1262 C CA . ALA A 1 170 ? 10.779 4.582 -21.144 1.00 98.56 170 ALA A CA 1
ATOM 1263 C C . ALA A 1 170 ? 9.441 4.606 -21.906 1.00 98.56 170 ALA A C 1
ATOM 1265 O O . ALA A 1 170 ? 8.400 4.877 -21.305 1.00 98.56 170 ALA A O 1
ATOM 1266 N N . ALA A 1 171 ? 9.444 4.275 -23.202 1.00 98.38 171 ALA A N 1
ATOM 1267 C CA . ALA A 1 171 ? 8.227 4.164 -24.004 1.00 98.38 171 ALA A CA 1
ATOM 1268 C C . ALA A 1 171 ? 7.312 3.037 -23.502 1.00 98.38 171 ALA A C 1
ATOM 1270 O O . ALA A 1 171 ? 6.109 3.239 -23.394 1.00 98.38 171 ALA A O 1
ATOM 1271 N N . ARG A 1 172 ? 7.866 1.887 -23.091 1.00 98.31 172 ARG A N 1
ATOM 1272 C CA . ARG A 1 172 ? 7.082 0.798 -22.478 1.00 98.31 172 ARG A CA 1
ATOM 1273 C C . ARG A 1 172 ? 6.364 1.242 -21.207 1.00 98.31 172 ARG A C 1
ATOM 1275 O O . ARG A 1 172 ? 5.200 0.902 -21.014 1.00 98.31 172 ARG A O 1
ATOM 1282 N N . LEU A 1 173 ? 7.029 2.027 -20.360 1.00 98.38 173 LEU A N 1
ATOM 1283 C CA . LEU A 1 173 ? 6.405 2.610 -19.169 1.00 98.38 173 LEU A CA 1
ATOM 1284 C C . LEU A 1 173 ? 5.289 3.602 -19.528 1.00 98.38 173 LEU A C 1
ATOM 1286 O O . LEU A 1 173 ? 4.230 3.593 -18.898 1.00 98.38 173 LEU A O 1
ATOM 1290 N N . HIS A 1 174 ? 5.491 4.415 -20.563 1.00 98.12 174 HIS A N 1
ATOM 1291 C CA . HIS A 1 174 ? 4.458 5.319 -21.063 1.00 98.12 174 HIS A CA 1
ATOM 1292 C C . HIS A 1 174 ? 3.239 4.566 -21.612 1.00 98.12 174 HIS A C 1
ATOM 1294 O O . HIS A 1 174 ? 2.118 4.819 -21.171 1.00 98.12 174 HIS A O 1
ATOM 1300 N N . ASP A 1 175 ? 3.453 3.582 -22.486 1.00 97.94 175 ASP A N 1
ATOM 1301 C CA . ASP A 1 175 ? 2.396 2.761 -23.093 1.00 97.94 175 ASP A CA 1
ATOM 1302 C C . ASP A 1 175 ? 1.635 1.930 -22.051 1.00 97.94 175 ASP A C 1
ATOM 1304 O O . ASP A 1 175 ? 0.438 1.675 -22.190 1.00 97.94 175 ASP A O 1
ATOM 1308 N N . ALA A 1 176 ? 2.308 1.532 -20.968 1.00 96.31 176 ALA A N 1
ATOM 1309 C CA . ALA A 1 176 ? 1.675 0.881 -19.828 1.00 96.31 176 ALA A CA 1
ATOM 1310 C C . ALA A 1 176 ? 0.762 1.833 -19.024 1.00 96.31 176 ALA A C 1
ATOM 1312 O O . ALA A 1 176 ? 0.020 1.371 -18.156 1.00 96.31 176 ALA A O 1
ATOM 1313 N N . GLY A 1 177 ? 0.790 3.142 -19.289 1.00 96.25 177 GLY A N 1
ATOM 1314 C CA . GLY A 1 177 ? -0.053 4.152 -18.645 1.00 96.25 177 GLY A CA 1
ATOM 1315 C C . GLY A 1 177 ? 0.439 4.613 -17.271 1.00 96.25 177 GLY A C 1
ATOM 1316 O O . GLY A 1 177 ? -0.284 5.325 -16.572 1.00 96.25 177 GLY A O 1
ATOM 1317 N N . VAL A 1 178 ? 1.657 4.227 -16.872 1.00 95.88 178 VAL A N 1
ATOM 1318 C CA . VAL A 1 178 ? 2.227 4.562 -15.551 1.00 95.88 178 VAL A CA 1
ATOM 1319 C C . VAL A 1 178 ? 2.965 5.899 -15.522 1.00 95.88 178 VAL A C 1
ATOM 1321 O O . VAL A 1 178 ? 3.344 6.381 -14.453 1.00 95.88 178 VAL A O 1
ATOM 1324 N N . THR A 1 179 ? 3.131 6.534 -16.681 1.00 97.75 179 THR A N 1
ATOM 1325 C CA . THR A 1 179 ? 3.769 7.844 -16.821 1.00 97.75 179 THR A CA 1
ATOM 1326 C C . THR A 1 179 ? 2.973 8.763 -17.753 1.00 97.75 179 THR A C 1
ATOM 1328 O O . THR A 1 179 ? 2.080 8.327 -18.481 1.00 97.75 179 THR A O 1
ATOM 1331 N N . GLY A 1 180 ? 3.242 10.067 -17.690 1.00 96.56 180 GLY A N 1
ATOM 1332 C CA . GLY A 1 180 ? 2.682 11.078 -18.590 1.00 96.56 180 GLY A CA 1
ATOM 1333 C C . GLY A 1 180 ? 3.592 11.429 -19.780 1.00 96.56 180 GLY A C 1
ATOM 1334 O O . GLY A 1 180 ? 4.649 10.820 -19.957 1.00 96.56 180 GLY A O 1
ATOM 1335 N N . PRO A 1 181 ? 3.174 12.391 -20.625 1.00 95.56 181 PRO A N 1
ATOM 1336 C CA . PRO A 1 181 ? 3.832 12.701 -21.899 1.00 95.56 181 PRO A CA 1
ATOM 1337 C C . PRO A 1 181 ? 5.282 13.197 -21.785 1.00 95.56 181 PRO A C 1
ATOM 1339 O O . PRO A 1 181 ? 6.078 12.952 -22.688 1.00 95.56 181 PRO A O 1
ATOM 1342 N N . GLY A 1 182 ? 5.654 13.874 -20.693 1.00 96.88 182 GLY A N 1
ATOM 1343 C CA . GLY A 1 182 ? 7.009 14.394 -20.489 1.00 96.88 182 GLY A CA 1
ATOM 1344 C C . GLY A 1 182 ? 8.034 13.340 -20.060 1.00 96.88 182 GLY A C 1
ATOM 1345 O O . GLY A 1 182 ? 9.238 13.603 -20.098 1.00 96.88 182 GLY A O 1
ATOM 1346 N N . PHE A 1 183 ? 7.585 12.143 -19.672 1.00 98.31 183 PHE A N 1
ATOM 1347 C CA . PHE A 1 183 ? 8.440 11.146 -19.029 1.00 98.31 183 PHE A CA 1
ATOM 1348 C C . PHE A 1 183 ? 9.568 10.638 -19.932 1.00 98.31 183 PHE A C 1
ATOM 1350 O O . PHE A 1 183 ? 10.713 10.561 -19.496 1.00 98.31 183 PHE A O 1
ATOM 1357 N N . VAL A 1 184 ? 9.273 10.321 -21.198 1.00 98.19 184 VAL A N 1
ATOM 1358 C CA . VAL A 1 184 ? 10.282 9.775 -22.127 1.00 98.19 184 VAL A CA 1
ATOM 1359 C C . VAL A 1 184 ? 11.409 10.782 -22.356 1.00 98.19 184 VAL A C 1
ATOM 1361 O O . VAL A 1 184 ? 12.581 10.423 -22.275 1.00 98.19 184 VAL A O 1
ATOM 1364 N N . ALA A 1 185 ? 11.072 12.056 -22.570 1.00 98.12 185 ALA A N 1
ATOM 1365 C CA . ALA A 1 185 ? 12.065 13.116 -22.729 1.00 98.12 185 ALA A CA 1
ATOM 1366 C C . ALA A 1 185 ? 12.921 13.287 -21.463 1.00 98.12 185 ALA A C 1
ATOM 1368 O O . ALA A 1 185 ? 14.141 13.423 -21.557 1.00 98.12 185 ALA A O 1
ATOM 1369 N N . ALA A 1 186 ? 12.301 13.221 -20.282 1.00 98.00 186 ALA A N 1
ATOM 1370 C CA . ALA A 1 186 ? 13.018 13.296 -19.015 1.00 98.00 186 ALA A CA 1
ATOM 1371 C C . ALA A 1 186 ? 13.963 12.105 -18.800 1.00 98.00 186 ALA A C 1
ATOM 1373 O O . ALA A 1 186 ? 15.095 12.310 -18.373 1.00 98.00 186 ALA A O 1
ATOM 1374 N N . ALA A 1 187 ? 13.544 10.883 -19.143 1.00 98.19 187 ALA A N 1
ATOM 1375 C CA . ALA A 1 187 ? 14.399 9.698 -19.077 1.00 98.19 187 ALA A CA 1
ATOM 1376 C C . ALA A 1 187 ? 15.606 9.805 -20.020 1.00 98.19 187 ALA A C 1
ATOM 1378 O O . ALA A 1 187 ? 16.718 9.460 -19.636 1.00 98.19 187 ALA A O 1
ATOM 1379 N N . MET A 1 188 ? 15.420 10.345 -21.227 1.00 98.31 188 MET A N 1
ATOM 1380 C CA . MET A 1 188 ? 16.524 10.566 -22.168 1.00 98.31 188 MET A CA 1
ATOM 1381 C C . MET A 1 188 ? 17.501 11.657 -21.710 1.00 98.31 188 MET A C 1
ATOM 1383 O O . MET A 1 188 ? 18.685 11.590 -22.033 1.00 98.31 188 MET A O 1
ATOM 1387 N N . ALA A 1 189 ? 17.019 12.659 -20.972 1.00 97.81 189 ALA A N 1
ATOM 1388 C CA . ALA A 1 189 ? 17.845 13.729 -20.413 1.00 97.81 189 ALA A CA 1
ATOM 1389 C C . ALA A 1 189 ? 18.524 13.347 -19.085 1.00 97.81 189 ALA A C 1
ATOM 1391 O O . ALA A 1 189 ? 19.468 14.016 -18.658 1.00 97.81 189 ALA A O 1
ATOM 1392 N N . ALA A 1 190 ? 18.034 12.306 -18.410 1.00 97.62 190 ALA A N 1
ATOM 1393 C CA . ALA A 1 190 ? 18.558 11.860 -17.130 1.00 97.62 190 ALA A CA 1
ATOM 1394 C C . ALA A 1 190 ? 19.965 11.267 -17.273 1.00 97.62 190 ALA A C 1
ATOM 1396 O O . ALA A 1 190 ? 20.317 10.663 -18.287 1.00 97.62 190 ALA A O 1
ATOM 1397 N N . ARG A 1 191 ? 20.783 11.421 -16.225 1.00 96.69 191 ARG A N 1
ATOM 1398 C CA . ARG A 1 191 ? 22.126 10.841 -16.185 1.00 96.69 191 ARG A CA 1
ATOM 1399 C C . ARG A 1 191 ? 22.026 9.352 -15.821 1.00 96.69 191 ARG A C 1
ATOM 1401 O O . ARG A 1 191 ? 21.611 9.052 -14.705 1.00 96.69 191 ARG A O 1
ATOM 1408 N N . PRO A 1 192 ? 22.424 8.431 -16.710 1.00 97.25 192 PRO A N 1
ATOM 1409 C CA . PRO A 1 192 ? 22.438 7.005 -16.409 1.00 97.25 192 PRO A CA 1
ATOM 1410 C C . PRO A 1 192 ? 23.541 6.638 -15.409 1.00 97.25 192 PRO A C 1
ATOM 1412 O O . PRO A 1 192 ? 24.646 7.188 -15.445 1.00 97.25 192 PRO A O 1
ATOM 1415 N N . THR A 1 193 ? 23.235 5.655 -14.571 1.00 97.69 193 THR A N 1
ATOM 1416 C CA . THR A 1 193 ? 24.127 5.030 -13.593 1.00 97.69 193 THR A CA 1
ATOM 1417 C C . THR A 1 193 ? 24.550 3.659 -14.105 1.00 97.69 193 THR A C 1
ATOM 1419 O O . THR A 1 193 ? 23.703 2.848 -14.478 1.00 97.69 193 THR A O 1
ATOM 1422 N N . GLU A 1 194 ? 25.853 3.394 -14.137 1.00 95.88 194 GLU A N 1
ATOM 1423 C CA . GLU A 1 194 ? 26.385 2.070 -14.465 1.00 95.88 194 GLU A CA 1
ATOM 1424 C C . GLU A 1 194 ? 26.215 1.134 -13.264 1.00 95.88 194 GLU A C 1
ATOM 1426 O O . GLU A 1 194 ? 26.533 1.513 -12.136 1.00 95.88 194 GLU A O 1
ATOM 1431 N N . LEU A 1 195 ? 25.700 -0.073 -13.501 1.00 94.00 195 LEU A N 1
ATOM 1432 C CA . LEU A 1 195 ? 25.449 -1.065 -12.449 1.00 94.00 195 LEU A CA 1
ATOM 1433 C C . LEU A 1 195 ? 26.490 -2.196 -12.416 1.00 94.00 195 LEU A C 1
ATOM 1435 O O . LEU A 1 195 ? 26.473 -3.008 -11.496 1.00 94.00 195 LEU A O 1
ATOM 1439 N N . GLY A 1 196 ? 27.376 -2.263 -13.413 1.00 90.94 196 GLY A N 1
ATOM 1440 C CA . GLY A 1 196 ? 28.211 -3.435 -13.693 1.00 90.94 196 GLY A CA 1
ATOM 1441 C C . GLY A 1 196 ? 27.560 -4.381 -14.708 1.00 90.94 196 GLY A C 1
ATOM 1442 O O . GLY A 1 196 ? 26.414 -4.190 -15.106 1.00 90.94 196 GLY A O 1
ATOM 1443 N N . ASP A 1 197 ? 28.313 -5.372 -15.194 1.00 89.50 197 ASP A N 1
ATOM 1444 C CA . ASP A 1 197 ? 27.848 -6.379 -16.167 1.00 89.50 197 ASP A CA 1
ATOM 1445 C C . ASP A 1 197 ? 27.169 -5.820 -17.429 1.00 89.50 197 ASP A C 1
ATOM 1447 O O . ASP A 1 197 ? 26.283 -6.447 -18.009 1.00 89.50 197 ASP A O 1
ATOM 1451 N N . ALA A 1 198 ? 27.616 -4.646 -17.889 1.00 92.62 198 ALA A N 1
ATOM 1452 C CA . ALA A 1 198 ? 27.021 -3.921 -19.014 1.00 92.62 198 ALA A CA 1
ATOM 1453 C C . ALA A 1 198 ? 25.541 -3.521 -18.797 1.00 92.62 198 ALA A C 1
ATOM 1455 O O . ALA A 1 198 ? 24.823 -3.244 -19.762 1.00 92.62 198 ALA A O 1
ATOM 1456 N N . LEU A 1 199 ? 25.082 -3.469 -17.545 1.00 95.44 199 LEU A N 1
ATOM 1457 C CA . LEU A 1 199 ? 23.758 -2.994 -17.156 1.00 95.44 199 LEU A CA 1
ATOM 1458 C C . LEU A 1 199 ? 23.790 -1.528 -16.724 1.00 95.44 199 LEU A C 1
ATOM 1460 O O . LEU A 1 199 ? 24.741 -1.049 -16.102 1.00 95.44 199 LEU A O 1
ATOM 1464 N N . TRP A 1 200 ? 22.700 -0.828 -17.022 1.00 97.50 200 TRP A N 1
ATOM 1465 C CA . TRP A 1 200 ? 22.533 0.587 -16.706 1.00 97.50 200 TRP A CA 1
ATOM 1466 C C . TRP A 1 200 ? 21.178 0.851 -16.060 1.00 97.50 200 TRP A C 1
ATOM 1468 O O . TRP A 1 200 ? 20.187 0.216 -16.414 1.00 97.50 200 TRP A O 1
ATOM 1478 N N . LEU A 1 201 ? 21.131 1.828 -15.158 1.00 98.25 201 LEU A N 1
ATOM 1479 C CA . LEU A 1 201 ? 19.907 2.364 -14.571 1.00 98.25 201 LEU A CA 1
ATOM 1480 C C . LEU A 1 201 ? 19.732 3.827 -14.965 1.00 98.25 201 LEU A C 1
ATOM 1482 O O . LEU A 1 201 ? 20.640 4.638 -14.804 1.00 98.25 201 LEU A O 1
ATOM 1486 N N . VAL A 1 202 ? 18.539 4.175 -15.424 1.00 98.56 202 VAL A N 1
ATOM 1487 C CA . VAL A 1 202 ? 18.093 5.550 -15.645 1.00 98.56 202 VAL A CA 1
ATOM 1488 C C . VAL A 1 202 ? 16.920 5.818 -14.718 1.00 98.56 202 VAL A C 1
ATOM 1490 O O . VAL A 1 202 ? 15.940 5.082 -14.734 1.00 98.56 202 VAL A O 1
ATOM 1493 N N . GLU A 1 203 ? 16.992 6.882 -13.928 1.00 98.06 203 GLU A N 1
ATOM 1494 C CA . GLU A 1 203 ? 15.879 7.323 -13.088 1.00 98.06 203 GLU A CA 1
ATOM 1495 C C . GLU A 1 203 ? 15.259 8.596 -13.664 1.00 98.06 203 GLU A C 1
ATOM 1497 O O . GLU A 1 203 ? 15.968 9.548 -13.992 1.00 98.06 203 GLU A O 1
ATOM 1502 N N . ALA A 1 204 ? 13.928 8.634 -13.750 1.00 97.50 204 ALA A N 1
ATOM 1503 C CA . ALA A 1 204 ? 13.188 9.828 -14.135 1.00 97.50 204 ALA A CA 1
ATOM 1504 C C . ALA A 1 204 ? 11.977 10.046 -13.225 1.00 97.50 204 ALA A C 1
ATOM 1506 O O . ALA A 1 204 ? 11.262 9.105 -12.871 1.00 97.50 204 ALA A O 1
ATOM 1507 N N . CYS A 1 205 ? 11.748 11.314 -12.872 1.00 96.38 205 CYS A N 1
ATOM 1508 C CA . CYS A 1 205 ? 10.653 11.706 -11.982 1.00 96.38 205 CYS A CA 1
ATOM 1509 C C . CYS A 1 205 ? 9.530 12.489 -12.664 1.00 96.38 205 CYS A C 1
ATOM 1511 O O . CYS A 1 205 ? 8.381 12.444 -12.225 1.00 96.38 205 CYS A O 1
ATOM 1513 N N . VAL A 1 206 ? 9.851 13.205 -13.744 1.00 96.44 206 VAL A N 1
ATOM 1514 C CA . VAL A 1 206 ? 8.887 14.042 -14.469 1.00 96.44 206 VAL A CA 1
ATOM 1515 C C . VAL A 1 206 ? 7.757 13.170 -15.001 1.00 96.44 206 VAL A C 1
ATOM 1517 O O . VAL A 1 206 ? 8.011 12.206 -15.715 1.00 96.44 206 VAL A O 1
ATOM 1520 N N . ASP A 1 207 ? 6.517 13.519 -14.662 1.00 95.44 207 ASP A N 1
ATOM 1521 C CA . ASP A 1 207 ? 5.303 12.802 -15.062 1.00 95.44 207 ASP A CA 1
ATOM 1522 C C . ASP A 1 207 ? 5.228 11.319 -14.639 1.00 95.44 207 ASP A C 1
ATOM 1524 O O . ASP A 1 207 ? 4.388 10.573 -15.152 1.00 95.44 207 ASP A O 1
ATOM 1528 N N . ALA A 1 208 ? 6.047 10.861 -13.689 1.00 96.00 208 ALA A N 1
ATOM 1529 C CA . ALA A 1 208 ? 5.882 9.534 -13.098 1.00 96.00 208 ALA A CA 1
ATOM 1530 C C . ALA A 1 208 ? 4.630 9.514 -12.200 1.00 96.00 208 ALA A C 1
ATOM 1532 O O . ALA A 1 208 ? 4.585 10.196 -11.176 1.00 96.00 208 ALA A O 1
ATOM 1533 N N . ARG A 1 209 ? 3.601 8.743 -12.582 1.00 93.19 209 ARG A N 1
ATOM 1534 C CA . ARG A 1 209 ? 2.309 8.694 -11.861 1.00 93.19 209 ARG A CA 1
ATOM 1535 C C . ARG A 1 209 ? 2.296 7.656 -10.749 1.00 93.19 209 ARG A C 1
ATOM 1537 O O . ARG A 1 209 ? 1.594 7.823 -9.760 1.00 93.19 209 ARG A O 1
ATOM 1544 N N . GLN A 1 210 ? 3.067 6.590 -10.922 1.00 92.44 210 GLN A N 1
ATOM 1545 C CA . GLN A 1 210 ? 3.273 5.551 -9.924 1.00 92.44 210 GLN A CA 1
ATOM 1546 C C . GLN A 1 210 ? 4.684 4.966 -10.061 1.00 92.44 210 GLN A C 1
ATOM 1548 O O . GLN A 1 210 ? 5.287 5.092 -11.132 1.00 92.44 210 GLN A O 1
ATOM 1553 N N . PRO A 1 211 ? 5.206 4.302 -9.019 1.00 96.31 211 PRO A N 1
ATOM 1554 C CA . PRO A 1 211 ? 6.462 3.573 -9.109 1.00 96.31 211 PRO A CA 1
ATOM 1555 C C . PRO A 1 211 ? 6.388 2.487 -10.181 1.00 96.31 211 PRO A C 1
ATOM 1557 O O . PRO A 1 211 ? 5.440 1.695 -10.208 1.00 96.31 211 PRO A O 1
ATOM 1560 N N . ALA A 1 212 ? 7.376 2.434 -11.068 1.00 97.69 212 ALA A N 1
ATOM 1561 C CA . ALA A 1 212 ? 7.465 1.380 -12.071 1.00 97.69 212 ALA A CA 1
ATOM 1562 C C . ALA A 1 212 ? 8.900 1.170 -12.551 1.00 97.69 212 ALA A C 1
ATOM 1564 O O . ALA A 1 212 ? 9.678 2.120 -12.626 1.00 97.69 212 ALA A O 1
ATOM 1565 N N . LEU A 1 213 ? 9.227 -0.068 -12.916 1.00 98.06 213 LEU A N 1
ATOM 1566 C CA . LEU A 1 213 ? 10.514 -0.436 -13.493 1.00 98.06 213 LEU A CA 1
ATOM 1567 C C . LEU A 1 213 ? 10.303 -0.980 -14.907 1.00 98.06 213 LEU A C 1
ATOM 1569 O O . LEU A 1 213 ? 9.570 -1.950 -15.121 1.00 98.06 213 LEU A O 1
ATOM 1573 N N . GLY A 1 214 ? 10.938 -0.327 -15.872 1.00 98.00 214 GLY A N 1
ATOM 1574 C CA . GLY A 1 214 ? 11.028 -0.779 -17.252 1.00 98.00 214 GLY A CA 1
ATOM 1575 C C . GLY A 1 214 ? 12.389 -1.404 -17.523 1.00 98.00 214 GLY A C 1
ATOM 1576 O O . GLY A 1 214 ? 13.382 -0.997 -16.924 1.00 98.00 214 GLY A O 1
ATOM 1577 N N . LEU A 1 215 ? 12.439 -2.371 -18.436 1.00 98.06 215 LEU A N 1
ATOM 1578 C CA . LEU A 1 215 ? 13.682 -2.993 -18.894 1.00 98.06 215 LEU A CA 1
ATOM 1579 C C . LEU A 1 215 ? 13.656 -3.139 -20.412 1.00 98.06 215 LEU A C 1
ATOM 1581 O O . LEU A 1 215 ? 12.692 -3.668 -20.967 1.00 98.06 215 LEU A O 1
ATOM 1585 N N . ALA A 1 216 ? 14.738 -2.731 -21.068 1.00 98.31 216 ALA A N 1
ATOM 1586 C CA . ALA A 1 216 ? 15.014 -3.088 -22.451 1.00 98.31 216 ALA A CA 1
ATOM 1587 C C . ALA A 1 216 ? 16.339 -3.852 -22.551 1.00 98.31 216 ALA A C 1
ATOM 1589 O O . ALA A 1 216 ? 17.351 -3.401 -22.011 1.00 98.31 216 ALA A O 1
ATOM 1590 N N . THR A 1 217 ? 16.340 -4.981 -23.262 1.00 97.75 217 THR A N 1
ATOM 1591 C CA . THR A 1 217 ? 17.556 -5.753 -23.569 1.00 97.75 217 THR A CA 1
ATOM 1592 C C . THR A 1 217 ? 17.758 -5.878 -25.080 1.00 97.75 217 THR A C 1
ATOM 1594 O O . THR A 1 217 ? 16.773 -6.026 -25.811 1.00 97.75 217 THR A O 1
ATOM 1597 N N . PRO A 1 218 ? 19.001 -5.809 -25.584 1.00 97.62 218 PRO A N 1
ATOM 1598 C CA . PRO A 1 218 ? 19.270 -5.887 -27.014 1.00 97.62 218 PRO A CA 1
ATOM 1599 C C . PRO A 1 218 ? 19.203 -7.333 -27.527 1.00 97.62 218 PRO A C 1
ATOM 1601 O O . PRO A 1 218 ? 19.381 -8.288 -26.775 1.00 97.62 218 PRO A O 1
ATOM 1604 N N . ALA A 1 219 ? 18.953 -7.509 -28.826 1.00 95.69 219 ALA A N 1
ATOM 1605 C CA . ALA A 1 219 ? 19.003 -8.817 -29.486 1.00 95.69 219 ALA A CA 1
ATOM 1606 C C . ALA A 1 219 ? 20.430 -9.391 -29.547 1.00 95.69 219 ALA A C 1
ATOM 1608 O O . ALA A 1 219 ? 20.609 -10.611 -29.484 1.00 95.69 219 ALA A O 1
ATOM 1609 N N . GLU A 1 220 ? 21.417 -8.500 -29.654 1.00 90.94 220 GLU A N 1
ATOM 1610 C CA . GLU A 1 220 ? 22.846 -8.790 -29.724 1.00 90.94 220 GLU A CA 1
ATOM 1611 C C . GLU A 1 220 ? 23.586 -7.885 -28.735 1.00 90.94 220 GLU A C 1
ATOM 1613 O O . GLU A 1 220 ? 23.336 -6.679 -28.677 1.00 90.94 220 GLU A O 1
ATOM 1618 N N . ILE A 1 221 ? 24.474 -8.474 -27.935 1.00 86.88 221 ILE A N 1
ATOM 1619 C CA . ILE A 1 221 ? 25.232 -7.753 -26.911 1.00 86.88 221 ILE A CA 1
ATOM 1620 C C . ILE A 1 221 ? 26.536 -7.246 -27.525 1.00 86.88 221 ILE A C 1
ATOM 1622 O O . ILE A 1 221 ? 27.302 -8.029 -28.080 1.00 86.88 221 ILE A O 1
ATOM 1626 N N . ASP A 1 222 ? 26.809 -5.957 -27.340 1.00 82.69 222 ASP A N 1
ATOM 1627 C CA . ASP A 1 222 ? 28.128 -5.358 -27.568 1.00 82.69 222 ASP A CA 1
ATOM 1628 C C . ASP A 1 222 ? 28.678 -4.806 -26.242 1.00 82.69 222 ASP A C 1
ATOM 1630 O O . ASP A 1 222 ? 29.334 -5.516 -25.478 1.00 82.69 222 ASP A O 1
ATOM 1634 N N . THR A 1 223 ? 28.317 -3.566 -25.907 1.00 86.44 223 THR A N 1
ATOM 1635 C CA . THR A 1 223 ? 28.760 -2.868 -24.685 1.00 86.44 223 THR A CA 1
ATOM 1636 C C . THR A 1 223 ? 27.652 -2.670 -23.653 1.00 86.44 223 THR A C 1
ATOM 1638 O O . THR A 1 223 ? 27.927 -2.292 -22.515 1.00 86.44 223 THR A O 1
ATOM 1641 N N . VAL A 1 224 ? 26.401 -2.943 -24.029 1.00 94.19 224 VAL A N 1
ATOM 1642 C CA . VAL A 1 224 ? 25.213 -2.800 -23.183 1.00 94.19 224 VAL A CA 1
ATOM 1643 C C . VAL A 1 224 ? 24.440 -4.112 -23.222 1.00 94.19 224 VAL A C 1
ATOM 1645 O O . VAL A 1 224 ? 24.063 -4.567 -24.295 1.00 94.19 224 VAL A O 1
ATOM 1648 N N . ALA A 1 225 ? 24.208 -4.726 -22.065 1.00 94.56 225 ALA A N 1
ATOM 1649 C CA . ALA A 1 225 ? 23.393 -5.934 -21.920 1.00 94.56 225 ALA A CA 1
ATOM 1650 C C . ALA A 1 225 ? 21.940 -5.616 -21.535 1.00 94.56 225 ALA A C 1
ATOM 1652 O O . ALA A 1 225 ? 21.038 -6.429 -21.729 1.00 94.56 225 ALA A O 1
ATOM 1653 N N . GLY A 1 226 ? 21.681 -4.418 -21.018 1.00 96.25 226 GLY A N 1
ATOM 1654 C CA . GLY A 1 226 ? 20.331 -3.985 -20.696 1.00 96.25 226 GLY A CA 1
ATOM 1655 C C . GLY A 1 226 ? 20.301 -2.609 -20.059 1.00 96.25 226 GLY A C 1
ATOM 1656 O O . GLY A 1 226 ? 21.262 -2.173 -19.422 1.00 96.25 226 GLY A O 1
ATOM 1657 N N . VAL A 1 227 ? 19.174 -1.928 -20.232 1.00 98.25 227 VAL A N 1
ATOM 1658 C CA . VAL A 1 227 ? 18.901 -0.651 -19.575 1.00 98.25 227 VAL A CA 1
ATOM 1659 C C . VAL A 1 227 ? 17.601 -0.759 -18.798 1.00 98.25 227 VAL A C 1
ATOM 1661 O O . VAL A 1 227 ? 16.541 -1.035 -19.364 1.00 98.25 227 VAL A O 1
ATOM 1664 N N . PHE A 1 228 ? 17.699 -0.508 -17.499 1.00 98.44 228 PHE A N 1
ATOM 1665 C CA . PHE A 1 228 ? 16.569 -0.312 -16.613 1.00 98.44 228 PHE A CA 1
ATOM 1666 C C . PHE A 1 228 ? 16.176 1.163 -16.595 1.00 98.44 228 PHE A C 1
ATOM 1668 O O . PHE A 1 228 ? 17.032 2.039 -16.478 1.00 98.44 228 PHE A O 1
ATOM 1675 N N . VAL A 1 229 ? 14.877 1.441 -16.665 1.00 98.69 229 VAL A N 1
ATOM 1676 C CA . VAL A 1 229 ? 14.321 2.783 -16.465 1.00 98.69 229 VAL A CA 1
ATOM 1677 C C . VAL A 1 229 ? 13.388 2.739 -15.263 1.00 98.69 229 VAL A C 1
ATOM 1679 O O . VAL A 1 229 ? 12.390 2.024 -15.281 1.00 98.69 229 VAL A O 1
ATOM 1682 N N . LEU A 1 230 ? 13.709 3.491 -14.216 1.00 98.38 230 LEU A N 1
ATOM 1683 C CA . LEU A 1 230 ? 12.890 3.632 -13.019 1.00 98.38 230 LEU A CA 1
ATOM 1684 C C . LEU A 1 230 ? 12.036 4.899 -13.127 1.00 98.38 230 LEU A C 1
ATOM 1686 O O . LEU A 1 230 ? 12.558 6.016 -13.145 1.00 98.38 230 LEU A O 1
ATOM 1690 N N . ALA A 1 231 ? 10.717 4.721 -13.158 1.00 98.00 231 ALA A N 1
ATOM 1691 C CA . ALA A 1 231 ? 9.768 5.801 -12.940 1.00 98.00 231 ALA A CA 1
ATOM 1692 C C . ALA A 1 231 ? 9.570 5.991 -11.435 1.00 98.00 231 ALA A C 1
ATOM 1694 O O . ALA A 1 231 ? 8.976 5.137 -10.772 1.00 98.00 231 ALA A O 1
ATOM 1695 N N . ARG A 1 232 ? 10.053 7.115 -10.898 1.00 96.12 232 ARG A N 1
ATOM 1696 C CA . ARG A 1 232 ? 9.901 7.468 -9.482 1.00 96.12 232 ARG A CA 1
ATOM 1697 C C . ARG A 1 232 ? 9.088 8.754 -9.345 1.00 96.12 232 ARG A C 1
ATOM 1699 O O . ARG A 1 232 ? 9.566 9.792 -9.776 1.00 96.12 232 ARG A O 1
ATOM 1706 N N . PRO A 1 233 ? 7.903 8.752 -8.717 1.00 94.00 233 PRO A N 1
ATOM 1707 C CA . PRO A 1 233 ? 7.180 9.997 -8.448 1.00 94.00 233 PRO A CA 1
ATOM 1708 C C . PRO A 1 233 ? 8.051 11.030 -7.705 1.00 94.00 233 PRO A C 1
ATOM 1710 O O . PRO A 1 233 ? 8.795 10.669 -6.795 1.00 94.00 233 PRO A O 1
ATOM 1713 N N . SER A 1 234 ? 7.966 12.313 -8.081 1.00 88.06 234 SER A N 1
ATOM 1714 C CA . SER A 1 234 ? 8.875 13.375 -7.600 1.00 88.06 234 SER A CA 1
ATOM 1715 C C . SER A 1 234 ? 8.819 13.640 -6.089 1.00 88.06 234 SER A C 1
ATOM 1717 O O . SER A 1 234 ? 9.823 14.043 -5.506 1.00 88.06 234 SER A O 1
ATOM 1719 N N . ALA A 1 235 ? 7.666 13.410 -5.456 1.00 85.00 235 ALA A N 1
ATOM 1720 C CA . ALA A 1 235 ? 7.448 13.564 -4.017 1.00 85.00 235 ALA A CA 1
ATOM 1721 C C . ALA A 1 235 ? 6.695 12.332 -3.481 1.00 85.00 235 ALA A C 1
ATOM 1723 O O . ALA A 1 235 ? 5.485 12.401 -3.256 1.00 85.00 235 ALA A O 1
ATOM 1724 N N . PRO A 1 236 ? 7.373 11.176 -3.367 1.00 83.00 236 PRO A N 1
ATOM 1725 C CA . PRO A 1 236 ? 6.723 9.941 -2.962 1.00 83.00 236 PRO A CA 1
ATOM 1726 C C . PRO A 1 236 ? 6.380 9.998 -1.468 1.00 83.00 236 PRO A C 1
ATOM 1728 O O . PRO A 1 236 ? 7.200 10.414 -0.649 1.00 83.00 236 PRO A O 1
ATOM 1731 N N . ASP A 1 237 ? 5.176 9.558 -1.102 1.00 80.38 237 ASP A N 1
ATOM 1732 C CA . ASP A 1 237 ? 4.874 9.246 0.296 1.00 80.38 237 ASP A CA 1
ATOM 1733 C C . ASP A 1 237 ? 5.603 7.962 0.738 1.00 80.38 237 ASP A C 1
ATOM 1735 O O . ASP A 1 237 ? 6.262 7.294 -0.062 1.00 80.38 237 ASP A O 1
ATOM 1739 N N . GLY A 1 238 ? 5.511 7.603 2.023 1.00 75.06 238 GLY A N 1
ATOM 1740 C CA . GLY A 1 238 ? 6.235 6.444 2.561 1.00 75.06 238 GLY A CA 1
ATOM 1741 C C . GLY A 1 238 ? 5.925 5.131 1.830 1.00 75.06 238 GLY A C 1
ATOM 1742 O O . GLY A 1 238 ? 6.842 4.365 1.544 1.00 75.06 238 GLY A O 1
ATOM 1743 N N . ALA A 1 239 ? 4.661 4.906 1.456 1.00 79.69 239 ALA A N 1
ATOM 1744 C CA . ALA A 1 239 ? 4.244 3.713 0.718 1.00 79.69 239 ALA A CA 1
ATOM 1745 C C . ALA A 1 239 ? 4.805 3.705 -0.712 1.00 79.69 239 ALA A C 1
ATOM 1747 O O . ALA A 1 239 ? 5.336 2.700 -1.178 1.00 79.69 239 ALA A O 1
ATOM 1748 N N . THR A 1 240 ? 4.757 4.850 -1.394 1.00 85.88 240 THR A N 1
ATOM 1749 C CA . THR A 1 240 ? 5.346 5.025 -2.725 1.00 85.88 240 THR A CA 1
ATOM 1750 C C . THR A 1 240 ? 6.860 4.811 -2.690 1.00 85.88 240 THR A C 1
ATOM 1752 O O . THR A 1 240 ? 7.408 4.145 -3.567 1.00 85.88 240 THR A O 1
ATOM 1755 N N . GLN A 1 241 ? 7.543 5.324 -1.664 1.00 88.56 241 GLN A N 1
ATOM 1756 C CA . GLN A 1 241 ? 8.981 5.129 -1.487 1.00 88.56 241 GLN A CA 1
ATOM 1757 C C . GLN A 1 241 ? 9.323 3.662 -1.199 1.00 88.56 241 GLN A C 1
ATOM 1759 O O . GLN A 1 241 ? 10.303 3.147 -1.734 1.00 88.56 241 GLN A O 1
ATOM 1764 N N . GLN A 1 242 ? 8.509 2.969 -0.402 1.00 84.94 242 GLN A N 1
ATOM 1765 C CA . GLN A 1 242 ? 8.674 1.539 -0.157 1.00 84.94 242 GLN A CA 1
ATOM 1766 C C . GLN A 1 242 ? 8.533 0.726 -1.451 1.00 84.94 242 GLN A C 1
ATOM 1768 O O . GLN A 1 242 ? 9.397 -0.094 -1.747 1.00 84.94 242 GLN A O 1
ATOM 1773 N N . ALA A 1 243 ? 7.523 1.014 -2.270 1.00 89.94 243 ALA A N 1
ATOM 1774 C CA . ALA A 1 243 ? 7.329 0.359 -3.561 1.00 89.94 243 ALA A CA 1
ATOM 1775 C C . ALA A 1 243 ? 8.515 0.567 -4.523 1.00 89.94 243 ALA A C 1
ATOM 1777 O O . ALA A 1 243 ? 8.905 -0.345 -5.252 1.00 89.94 243 ALA A O 1
ATOM 1778 N N . VAL A 1 244 ? 9.120 1.762 -4.517 1.00 94.69 244 VAL A N 1
ATOM 1779 C CA . VAL A 1 244 ? 10.365 2.038 -5.256 1.00 94.69 244 VAL A CA 1
ATOM 1780 C C . VAL A 1 244 ? 11.512 1.178 -4.722 1.00 94.69 244 VAL A C 1
ATOM 1782 O O . VAL A 1 244 ? 12.232 0.565 -5.508 1.00 94.69 244 VAL A O 1
ATOM 1785 N N . ASN A 1 245 ? 11.665 1.092 -3.399 1.00 92.88 245 ASN A N 1
ATOM 1786 C CA . ASN A 1 245 ? 12.712 0.286 -2.774 1.00 92.88 245 ASN A CA 1
ATOM 1787 C C . ASN A 1 245 ? 12.550 -1.209 -3.092 1.00 92.88 245 ASN A C 1
ATOM 1789 O O . ASN A 1 245 ? 13.543 -1.882 -3.343 1.00 92.88 245 ASN A O 1
ATOM 1793 N N . GLU A 1 246 ? 11.322 -1.724 -3.143 1.00 91.94 246 GLU A N 1
ATOM 1794 C CA . GLU A 1 246 ? 11.040 -3.109 -3.539 1.00 91.94 246 GLU A CA 1
ATOM 1795 C C . GLU A 1 246 ? 11.434 -3.387 -4.997 1.00 91.94 246 GLU A C 1
ATOM 1797 O O . GLU A 1 246 ? 12.012 -4.434 -5.292 1.00 91.94 246 GLU A O 1
ATOM 1802 N N . LEU A 1 247 ? 11.183 -2.446 -5.917 1.00 95.38 247 LEU A N 1
ATOM 1803 C CA . LEU A 1 247 ? 11.653 -2.552 -7.304 1.00 95.38 247 LEU A CA 1
ATOM 1804 C C . LEU A 1 247 ? 13.186 -2.542 -7.387 1.00 95.38 247 LEU A C 1
ATOM 1806 O O . LEU A 1 247 ? 13.767 -3.325 -8.139 1.00 95.38 247 LEU A O 1
ATOM 1810 N N . LEU A 1 248 ? 13.847 -1.687 -6.604 1.00 94.75 248 LEU A N 1
ATOM 1811 C CA . LEU A 1 24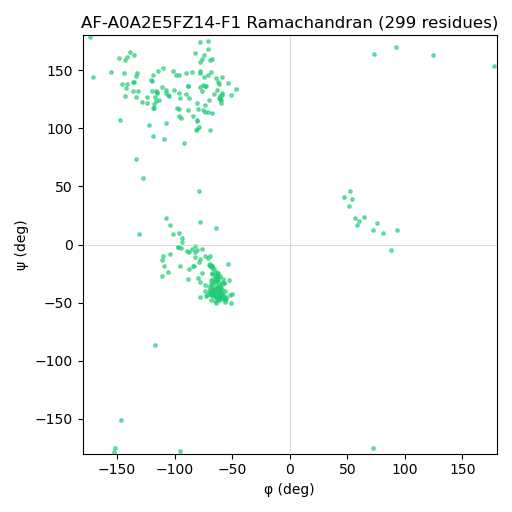8 ? 15.309 -1.636 -6.535 1.00 94.75 248 LEU A CA 1
ATOM 1812 C C . LEU A 1 248 ? 15.906 -2.900 -5.899 1.00 94.75 248 LEU A C 1
ATOM 1814 O O . LEU A 1 248 ? 16.939 -3.373 -6.360 1.00 94.75 248 LEU A O 1
ATOM 1818 N N . ALA A 1 249 ? 15.247 -3.492 -4.902 1.00 91.50 249 ALA A N 1
ATOM 1819 C CA . ALA A 1 249 ? 15.676 -4.748 -4.287 1.00 91.50 249 ALA A CA 1
ATOM 1820 C C . ALA A 1 249 ? 15.677 -5.911 -5.292 1.00 91.50 249 ALA A C 1
ATOM 1822 O O . ALA A 1 249 ? 16.598 -6.726 -5.296 1.00 91.50 249 ALA A O 1
ATOM 1823 N N . ARG A 1 250 ? 14.696 -5.954 -6.205 1.00 91.19 250 ARG A N 1
ATOM 1824 C CA . ARG A 1 250 ? 14.673 -6.927 -7.313 1.00 91.19 250 ARG A CA 1
ATOM 1825 C C . ARG A 1 250 ? 15.868 -6.762 -8.247 1.00 91.19 250 ARG A C 1
ATOM 1827 O O . ARG A 1 250 ? 16.474 -7.750 -8.651 1.00 91.19 250 ARG A O 1
ATOM 1834 N N . LEU A 1 251 ? 16.216 -5.516 -8.573 1.00 91.25 251 LEU A N 1
ATOM 1835 C CA . LEU A 1 251 ? 17.398 -5.210 -9.376 1.00 91.25 251 LEU A CA 1
ATOM 1836 C C . LEU A 1 251 ? 18.685 -5.624 -8.650 1.00 91.25 251 LEU A C 1
ATOM 1838 O O . LEU A 1 251 ? 19.541 -6.258 -9.260 1.00 91.25 251 LEU A O 1
ATOM 1842 N N . LEU A 1 252 ? 18.800 -5.325 -7.354 1.00 90.25 252 LEU A N 1
ATOM 1843 C CA . LEU A 1 252 ? 19.940 -5.740 -6.533 1.00 90.25 252 LEU A CA 1
ATOM 1844 C C . LEU A 1 252 ? 20.123 -7.261 -6.545 1.00 90.25 252 LEU A C 1
ATOM 1846 O O . LEU A 1 252 ? 21.231 -7.716 -6.802 1.00 90.25 252 LEU A O 1
ATOM 1850 N N . GLY A 1 253 ? 19.047 -8.040 -6.392 1.00 87.44 253 GLY A N 1
ATOM 1851 C CA . GLY A 1 253 ? 19.127 -9.504 -6.456 1.00 87.44 253 GLY A CA 1
ATOM 1852 C C . GLY A 1 253 ? 19.673 -10.034 -7.791 1.00 87.44 253 GLY A C 1
ATOM 1853 O O . GLY A 1 253 ? 20.396 -11.029 -7.818 1.00 87.44 253 GLY A O 1
ATOM 1854 N N . VAL A 1 254 ? 19.393 -9.349 -8.905 1.00 86.50 254 VAL A N 1
ATOM 1855 C CA . VAL A 1 254 ? 19.969 -9.689 -10.218 1.00 86.50 254 VAL A CA 1
ATOM 1856 C C . VAL A 1 254 ? 21.463 -9.367 -10.286 1.00 86.50 254 VAL A C 1
ATOM 1858 O O . VAL A 1 254 ? 22.230 -10.158 -10.837 1.00 86.50 254 VAL A O 1
ATOM 1861 N N . LEU A 1 255 ? 21.883 -8.229 -9.728 1.00 88.69 255 LEU A N 1
ATOM 1862 C CA . LEU A 1 255 ? 23.294 -7.833 -9.685 1.00 88.69 255 LEU A CA 1
ATOM 1863 C C . LEU A 1 255 ? 24.113 -8.768 -8.784 1.00 88.69 255 LEU A C 1
ATOM 1865 O O . LEU A 1 255 ? 25.210 -9.172 -9.156 1.00 88.69 255 LEU A O 1
ATOM 1869 N N . GLU A 1 256 ? 23.563 -9.170 -7.638 1.00 87.12 256 GLU A N 1
ATOM 1870 C CA . GLU A 1 256 ? 24.199 -10.106 -6.702 1.00 87.12 256 GLU A CA 1
ATOM 1871 C C . GLU A 1 256 ? 24.379 -11.509 -7.295 1.00 87.12 256 GLU A C 1
ATOM 1873 O O . GLU A 1 256 ? 25.357 -12.188 -6.987 1.00 87.12 256 GLU A O 1
ATOM 1878 N N . ALA A 1 257 ? 23.477 -11.934 -8.184 1.00 83.75 257 ALA A N 1
ATOM 1879 C CA . ALA A 1 257 ? 23.612 -13.201 -8.898 1.00 83.75 257 ALA A CA 1
ATOM 1880 C C . ALA A 1 257 ? 24.767 -13.204 -9.923 1.00 83.75 257 ALA A C 1
ATOM 1882 O O . ALA A 1 257 ? 25.166 -14.278 -10.372 1.00 83.75 257 ALA A O 1
ATOM 1883 N N . GLY A 1 258 ? 25.297 -12.033 -10.311 1.00 78.25 258 GLY A N 1
ATOM 1884 C CA . GLY A 1 258 ? 26.399 -11.912 -11.277 1.00 78.25 258 GLY A CA 1
ATOM 1885 C C . GLY A 1 258 ? 26.052 -12.405 -12.688 1.00 78.25 258 GLY A C 1
ATOM 1886 O O . GLY A 1 258 ? 26.928 -12.815 -13.447 1.00 78.25 258 GLY A O 1
ATOM 1887 N N . GLU A 1 259 ? 24.761 -12.424 -13.040 1.00 73.81 259 GLU A N 1
ATOM 1888 C CA . GLU A 1 259 ? 24.261 -12.899 -14.338 1.00 73.81 259 GLU A CA 1
ATOM 1889 C C . GLU A 1 259 ? 23.781 -11.744 -15.237 1.00 73.81 259 GLU A C 1
ATOM 1891 O O . GLU A 1 259 ? 22.982 -11.960 -16.150 1.00 73.81 259 GLU A O 1
ATOM 1896 N N . GLY A 1 260 ? 24.250 -10.509 -15.017 1.00 79.81 260 GLY A N 1
ATOM 1897 C CA . GLY A 1 260 ? 23.689 -9.319 -15.669 1.00 79.81 260 GLY A CA 1
ATOM 1898 C C . GLY A 1 260 ? 23.734 -9.363 -17.201 1.00 79.81 260 GLY A C 1
ATOM 1899 O O . GLY A 1 260 ? 22.751 -9.035 -17.867 1.00 79.81 260 GLY A O 1
ATOM 1900 N N . ARG A 1 261 ? 24.826 -9.887 -17.776 1.00 87.19 261 ARG A N 1
ATOM 1901 C CA . ARG A 1 261 ? 24.951 -10.073 -19.233 1.00 87.19 261 ARG A CA 1
ATOM 1902 C C . ARG A 1 261 ? 23.960 -11.084 -19.804 1.00 87.19 261 ARG A C 1
ATOM 1904 O O . ARG A 1 261 ? 23.486 -10.905 -20.923 1.00 87.19 261 ARG A O 1
ATOM 1911 N N . ARG A 1 262 ? 23.609 -12.118 -19.032 1.00 87.88 262 ARG A N 1
ATOM 1912 C CA . ARG A 1 262 ? 22.687 -13.175 -19.472 1.00 87.88 262 ARG A CA 1
ATOM 1913 C C . ARG A 1 262 ? 21.266 -12.664 -19.659 1.00 87.88 262 ARG A C 1
ATOM 1915 O O . ARG A 1 262 ? 20.511 -13.281 -20.399 1.00 87.88 262 ARG A O 1
ATOM 1922 N N . LEU A 1 263 ? 20.891 -11.530 -19.059 1.00 90.00 263 LEU A N 1
ATOM 1923 C CA . LEU A 1 263 ? 19.554 -10.954 -19.237 1.00 90.00 263 LEU A CA 1
ATOM 1924 C C . LEU A 1 263 ? 19.215 -10.688 -20.712 1.00 90.00 263 LEU A C 1
ATOM 1926 O O . LEU A 1 263 ? 18.065 -10.847 -21.112 1.00 90.00 263 LEU A O 1
ATOM 1930 N N . ALA A 1 264 ? 20.194 -10.333 -21.546 1.00 91.69 264 ALA A N 1
ATOM 1931 C CA . ALA A 1 264 ? 19.962 -10.119 -22.976 1.00 91.69 264 ALA A CA 1
ATOM 1932 C C . ALA A 1 264 ? 19.641 -11.403 -23.761 1.00 91.69 264 ALA A C 1
ATOM 1934 O O . ALA A 1 264 ? 19.070 -11.349 -24.852 1.00 91.69 264 ALA A O 1
ATOM 1935 N N . GLU A 1 265 ? 19.961 -12.572 -23.211 1.00 92.62 265 GLU A N 1
ATOM 1936 C CA . GLU A 1 265 ? 19.664 -13.870 -23.825 1.00 92.62 265 GLU A CA 1
ATOM 1937 C C . GLU A 1 265 ? 18.234 -14.337 -23.522 1.00 92.62 265 GLU A C 1
ATOM 1939 O O . GLU A 1 265 ? 17.695 -15.181 -24.238 1.00 92.62 265 GLU A O 1
ATOM 1944 N N . LEU A 1 266 ? 17.608 -13.769 -22.490 1.00 93.44 266 LEU A N 1
ATOM 1945 C CA . LEU A 1 266 ? 16.316 -14.200 -21.971 1.00 93.44 266 LEU A CA 1
ATOM 1946 C C . LEU A 1 266 ? 15.141 -13.586 -22.737 1.00 93.44 266 LEU A C 1
ATOM 1948 O O . LEU A 1 266 ? 15.186 -12.445 -23.209 1.00 93.44 266 LEU A O 1
ATOM 1952 N N . ASP A 1 267 ? 14.046 -14.340 -22.816 1.00 94.88 267 ASP A N 1
ATOM 1953 C CA . ASP A 1 267 ? 12.759 -13.802 -23.243 1.00 94.88 267 ASP A CA 1
ATOM 1954 C C . ASP A 1 267 ? 12.064 -13.006 -22.119 1.00 94.88 267 ASP A C 1
ATOM 1956 O O . ASP A 1 267 ? 12.514 -12.947 -20.973 1.00 94.88 267 ASP A O 1
ATOM 1960 N N . VAL A 1 268 ? 10.933 -12.370 -22.438 1.00 94.25 268 VAL A N 1
ATOM 1961 C CA . VAL A 1 268 ? 10.203 -11.530 -21.473 1.00 94.25 268 VAL A CA 1
ATOM 1962 C C . VAL A 1 268 ? 9.726 -12.315 -20.244 1.00 94.25 268 VAL A C 1
ATOM 1964 O O . VAL A 1 268 ? 9.715 -11.768 -19.144 1.00 94.25 268 VAL A O 1
ATOM 1967 N N . ALA A 1 269 ? 9.306 -13.572 -20.405 1.00 91.50 269 ALA A N 1
ATOM 1968 C CA . ALA A 1 269 ? 8.806 -14.368 -19.286 1.00 91.50 269 ALA A CA 1
ATOM 1969 C C . ALA A 1 269 ? 9.951 -14.765 -18.348 1.00 91.50 269 ALA A C 1
ATOM 1971 O O . ALA A 1 269 ? 9.827 -14.618 -17.134 1.00 91.50 269 ALA A O 1
ATOM 1972 N N . GLN A 1 270 ? 11.079 -15.186 -18.916 1.00 92.94 270 GLN A N 1
ATOM 1973 C CA . GLN A 1 270 ? 12.290 -15.515 -18.173 1.00 92.94 270 GLN A CA 1
ATOM 1974 C C . GLN A 1 270 ? 12.851 -14.292 -17.438 1.00 92.94 270 GLN A C 1
ATOM 1976 O O . GLN A 1 270 ? 13.201 -14.399 -16.266 1.00 92.94 270 GLN A O 1
ATOM 1981 N N . LEU A 1 271 ? 12.878 -13.116 -18.078 1.00 92.81 271 LEU A N 1
ATOM 1982 C CA . LEU A 1 271 ? 13.284 -11.859 -17.436 1.00 92.81 271 LEU A CA 1
ATOM 1983 C C . LEU A 1 271 ? 12.420 -11.519 -16.219 1.00 92.81 271 LEU A C 1
ATOM 1985 O O . LEU A 1 271 ? 12.954 -11.147 -15.174 1.00 92.81 271 LEU A O 1
ATOM 1989 N N . LEU A 1 272 ? 11.096 -11.661 -16.336 1.00 92.12 272 LEU A N 1
ATOM 1990 C CA . LEU A 1 272 ? 10.185 -11.440 -15.210 1.00 92.12 272 LEU A CA 1
ATOM 1991 C C . LEU A 1 272 ? 10.431 -12.432 -14.078 1.00 92.12 272 LEU A C 1
ATOM 1993 O O . LEU A 1 272 ? 10.496 -12.001 -12.931 1.00 92.12 272 LEU A O 1
ATOM 1997 N N . GLY A 1 273 ? 10.603 -13.718 -14.396 1.00 88.12 273 GLY A N 1
ATOM 1998 C CA . GLY A 1 273 ? 10.939 -14.740 -13.404 1.00 88.12 273 GLY A CA 1
ATOM 1999 C C . GLY A 1 273 ? 12.215 -14.376 -12.647 1.00 88.12 273 GLY A C 1
ATOM 2000 O O . GLY A 1 273 ? 12.218 -14.323 -11.419 1.00 88.12 273 GLY A O 1
ATOM 2001 N N . ARG A 1 274 ? 13.278 -13.986 -13.364 1.00 88.12 274 ARG A N 1
ATOM 2002 C CA . ARG A 1 274 ? 14.538 -13.549 -12.736 1.00 88.12 274 ARG A CA 1
ATOM 2003 C C . ARG A 1 274 ? 14.370 -12.329 -11.840 1.00 88.12 274 ARG A C 1
ATOM 2005 O O . ARG A 1 274 ? 14.851 -12.338 -10.713 1.00 88.12 274 ARG A O 1
ATOM 2012 N N . LEU A 1 275 ? 13.661 -11.304 -12.306 1.00 88.50 275 LEU A N 1
ATOM 2013 C CA . LEU A 1 275 ? 13.395 -10.100 -11.513 1.00 88.50 275 LEU A CA 1
ATOM 2014 C C . LEU A 1 275 ? 12.426 -10.358 -10.347 1.00 88.50 275 LEU A C 1
ATOM 2016 O O . LEU A 1 275 ? 12.362 -9.556 -9.421 1.00 88.50 275 LEU A O 1
ATOM 2020 N N . ALA A 1 276 ? 11.669 -11.453 -10.369 1.00 83.56 276 ALA A N 1
ATOM 2021 C CA . ALA A 1 276 ? 10.868 -11.913 -9.239 1.00 83.56 276 ALA A CA 1
ATOM 2022 C C . ALA A 1 276 ? 11.671 -12.771 -8.239 1.00 83.56 276 ALA A C 1
ATOM 2024 O O . ALA A 1 276 ? 11.130 -13.131 -7.196 1.00 83.56 276 ALA A O 1
ATOM 2025 N N . GLY A 1 277 ? 12.946 -13.070 -8.523 1.00 71.25 277 GLY A N 1
ATOM 2026 C CA . GLY A 1 277 ? 13.818 -13.892 -7.678 1.00 71.25 277 GLY A CA 1
ATOM 2027 C C . GLY A 1 277 ? 13.832 -15.385 -8.032 1.00 71.25 277 GLY A C 1
ATOM 2028 O O . GLY A 1 277 ? 14.346 -16.190 -7.256 1.00 71.25 277 GLY A O 1
ATOM 2029 N N . GLU A 1 278 ? 13.288 -15.788 -9.185 1.00 63.81 278 GLU A N 1
ATOM 2030 C CA . GLU A 1 278 ? 13.350 -17.179 -9.645 1.00 63.81 278 GLU A CA 1
ATOM 2031 C C . GLU A 1 278 ? 14.767 -17.539 -10.137 1.00 63.81 278 GLU A C 1
ATOM 2033 O O . GLU A 1 278 ? 15.435 -16.782 -10.851 1.00 63.81 278 GLU A O 1
ATOM 2038 N N . SER A 1 279 ? 15.249 -18.725 -9.754 1.00 52.38 279 SER A N 1
ATOM 2039 C CA . SER A 1 279 ? 16.558 -19.241 -10.178 1.00 52.38 279 SER A CA 1
ATOM 2040 C C . SER A 1 279 ? 16.541 -19.753 -11.626 1.00 52.38 279 SER A C 1
ATOM 2042 O O . SER A 1 279 ? 15.499 -20.119 -12.162 1.00 52.38 279 SER A O 1
ATOM 2044 N N . ALA A 1 280 ? 17.724 -19.853 -12.242 1.00 46.03 280 ALA A N 1
ATOM 2045 C CA . ALA A 1 280 ? 17.963 -20.187 -13.656 1.00 46.03 280 ALA A CA 1
ATOM 2046 C C . ALA A 1 280 ? 17.320 -21.470 -14.202 1.00 46.03 280 ALA A C 1
ATOM 2048 O O . ALA A 1 280 ? 17.255 -21.635 -15.416 1.00 46.03 280 ALA A O 1
ATOM 2049 N N . GLY A 1 281 ? 16.873 -22.370 -13.325 1.00 45.12 281 GLY A N 1
ATOM 2050 C CA . GLY A 1 281 ? 16.235 -23.637 -13.682 1.00 45.12 281 GLY A CA 1
ATOM 2051 C C . GLY A 1 281 ? 14.709 -23.644 -13.566 1.00 45.12 281 GLY A C 1
ATOM 2052 O O . GLY A 1 281 ? 14.121 -24.720 -13.625 1.00 45.12 281 GLY A O 1
ATOM 2053 N N . ALA A 1 282 ? 14.060 -22.498 -13.343 1.00 48.66 282 ALA A N 1
ATOM 2054 C CA . ALA A 1 282 ? 12.606 -22.435 -13.244 1.00 48.66 282 ALA A CA 1
ATOM 2055 C C . ALA A 1 282 ? 11.954 -22.551 -14.635 1.00 48.66 282 ALA A C 1
ATOM 2057 O O . ALA A 1 282 ? 12.122 -21.688 -15.497 1.00 48.66 282 ALA A O 1
ATOM 2058 N N . GLU A 1 283 ? 11.197 -23.627 -14.860 1.00 49.44 283 GLU A N 1
ATOM 2059 C CA . GLU A 1 283 ? 10.363 -23.788 -16.053 1.00 49.44 283 GLU A CA 1
ATOM 2060 C C . GLU A 1 283 ? 8.979 -23.163 -15.834 1.00 49.44 283 GLU A C 1
ATOM 2062 O O . GLU A 1 283 ? 8.251 -23.514 -14.903 1.00 49.44 283 GLU A O 1
ATOM 2067 N N . VAL A 1 284 ? 8.574 -22.262 -16.734 1.00 53.16 284 VAL A N 1
ATOM 2068 C CA . VAL A 1 284 ? 7.224 -21.684 -16.724 1.00 53.16 284 VAL A CA 1
ATOM 2069 C C . VAL A 1 284 ? 6.252 -22.666 -17.374 1.00 53.16 284 VAL A C 1
ATOM 2071 O O . VAL A 1 284 ? 6.118 -22.730 -18.597 1.00 53.16 284 VAL A O 1
ATOM 2074 N N . LEU A 1 285 ? 5.524 -23.414 -16.549 1.00 54.56 285 LEU A N 1
ATOM 2075 C CA . LEU A 1 285 ? 4.495 -24.349 -16.999 1.00 54.56 285 LEU A CA 1
ATOM 2076 C C . LEU A 1 285 ? 3.105 -23.706 -16.903 1.00 54.56 285 LEU A C 1
ATOM 2078 O O . LEU A 1 285 ? 2.616 -23.373 -15.824 1.00 54.56 285 LEU A O 1
ATOM 2082 N N . ARG A 1 286 ? 2.422 -23.543 -18.044 1.00 61.81 286 ARG A N 1
ATOM 2083 C CA . ARG A 1 286 ? 1.005 -23.144 -18.055 1.00 61.81 286 ARG A CA 1
ATOM 2084 C C . ARG A 1 286 ? 0.131 -24.352 -17.755 1.00 61.81 286 ARG A C 1
ATOM 2086 O O . ARG A 1 286 ? -0.171 -25.143 -18.645 1.00 61.81 286 ARG A O 1
ATOM 2093 N N . VAL A 1 287 ? -0.331 -24.456 -16.516 1.00 66.00 287 VAL A N 1
ATOM 2094 C CA . VAL A 1 287 ? -1.294 -25.484 -16.111 1.00 66.00 287 VAL A CA 1
ATOM 2095 C C . VAL A 1 287 ? -2.708 -24.907 -16.144 1.00 66.00 287 VAL A C 1
ATOM 2097 O O . VAL A 1 287 ? -2.984 -23.844 -15.589 1.00 66.00 287 VAL A O 1
ATOM 2100 N N . ARG A 1 288 ? -3.639 -25.617 -16.790 1.00 68.75 288 ARG A N 1
ATOM 2101 C CA . ARG A 1 288 ? -5.070 -25.308 -16.700 1.00 68.75 288 ARG A CA 1
ATOM 2102 C C . ARG A 1 288 ? -5.615 -25.922 -15.413 1.00 68.75 288 ARG A C 1
ATOM 2104 O O . ARG A 1 288 ? -5.921 -27.111 -15.375 1.00 68.75 288 ARG A O 1
ATOM 2111 N N . VAL A 1 289 ? -5.745 -25.112 -14.368 1.00 66.38 289 VAL A N 1
ATOM 2112 C CA . VAL A 1 289 ? -6.368 -25.539 -13.110 1.00 66.38 289 VAL A CA 1
ATOM 2113 C C . VAL A 1 289 ? -7.878 -25.646 -13.325 1.00 66.38 289 VAL A C 1
ATOM 2115 O O . VAL A 1 289 ? -8.532 -24.664 -13.683 1.00 66.38 289 VAL A O 1
ATOM 2118 N N . ARG A 1 290 ? -8.454 -26.840 -13.132 1.00 57.81 290 ARG A N 1
ATOM 2119 C CA . ARG A 1 290 ? -9.915 -26.999 -13.073 1.00 57.81 290 ARG A CA 1
ATOM 2120 C C . ARG A 1 290 ? -10.412 -26.337 -11.793 1.00 57.81 290 ARG A C 1
ATOM 2122 O O . ARG A 1 290 ? -10.340 -26.925 -10.721 1.00 57.81 290 ARG A O 1
ATOM 2129 N N . ASN A 1 291 ? -10.911 -25.115 -11.916 1.00 54.25 291 ASN A N 1
ATOM 2130 C CA . ASN A 1 291 ? -11.495 -24.394 -10.799 1.00 54.25 291 ASN A CA 1
ATOM 2131 C C . ASN A 1 291 ? -13.010 -24.646 -10.731 1.00 54.25 291 ASN A C 1
ATOM 2133 O O . ASN A 1 291 ? -13.793 -23.895 -11.306 1.00 54.25 291 ASN A O 1
ATOM 2137 N N . ALA A 1 292 ? -13.417 -25.719 -10.052 1.00 61.28 292 ALA A N 1
ATOM 2138 C CA . ALA A 1 292 ? -14.832 -26.062 -9.889 1.00 61.28 292 ALA A CA 1
ATOM 2139 C C . ALA A 1 292 ? -15.600 -25.108 -8.943 1.00 61.28 292 ALA A C 1
ATOM 2141 O O . ALA A 1 292 ? -16.827 -25.162 -8.915 1.00 61.28 292 ALA A O 1
ATOM 2142 N N . HIS A 1 293 ? -14.907 -24.238 -8.188 1.00 50.59 293 HIS A N 1
ATOM 2143 C CA . HIS A 1 293 ? -15.488 -23.451 -7.085 1.00 50.59 293 HIS A CA 1
ATOM 2144 C C . HIS A 1 293 ? -15.168 -21.937 -7.112 1.00 50.59 293 HIS A C 1
ATOM 2146 O O . HIS A 1 293 ? -15.487 -21.229 -6.160 1.00 50.59 293 HIS A O 1
ATOM 2152 N N . GLY A 1 294 ? -14.568 -21.403 -8.182 1.00 56.03 294 GLY A N 1
ATOM 2153 C CA . GLY A 1 294 ? -14.158 -19.990 -8.245 1.00 56.03 294 GLY A CA 1
ATOM 2154 C C . GLY A 1 294 ? -12.934 -19.668 -7.369 1.00 56.03 294 GLY A C 1
ATOM 2155 O O . GLY A 1 294 ? -12.293 -20.561 -6.825 1.00 56.03 294 GLY A O 1
ATOM 2156 N N . LEU A 1 295 ? -12.529 -18.395 -7.271 1.00 47.91 295 LEU A N 1
ATOM 2157 C CA . LEU A 1 295 ? -11.264 -17.926 -6.652 1.00 47.91 295 LEU A CA 1
ATOM 2158 C C . LEU A 1 295 ? -11.111 -18.199 -5.127 1.00 47.91 295 LEU A C 1
ATOM 2160 O O . LEU A 1 295 ? -10.225 -17.642 -4.489 1.00 47.91 295 LEU A O 1
ATOM 2164 N N . HIS A 1 296 ? -11.938 -19.066 -4.534 1.00 46.94 296 HIS A N 1
ATOM 2165 C CA . HIS A 1 296 ? -12.006 -19.352 -3.095 1.00 46.94 296 HIS A CA 1
ATOM 2166 C C . HIS A 1 296 ? -11.371 -20.681 -2.649 1.00 46.94 296 HIS A C 1
ATOM 2168 O O . HIS A 1 296 ? -11.614 -21.138 -1.533 1.00 46.94 296 HIS A O 1
ATOM 2174 N N . ALA A 1 297 ? -10.531 -21.315 -3.466 1.00 43.22 297 ALA A N 1
ATOM 2175 C CA . ALA A 1 297 ? -9.842 -22.533 -3.041 1.00 43.22 297 ALA A CA 1
ATOM 2176 C C . ALA A 1 297 ? -8.609 -22.205 -2.173 1.00 43.22 297 ALA A C 1
ATOM 2178 O O . ALA A 1 297 ? -7.587 -21.747 -2.682 1.00 43.22 297 ALA A O 1
ATOM 2179 N N . ARG A 1 298 ? -8.695 -22.462 -0.857 1.00 41.00 298 ARG A N 1
ATOM 2180 C CA .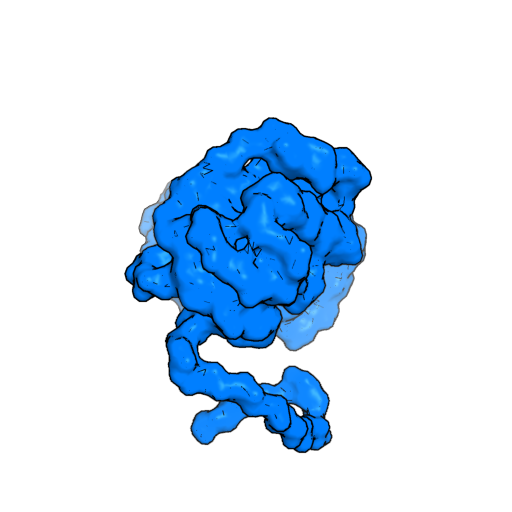 ARG A 1 298 ? -7.516 -22.587 0.023 1.00 41.00 298 ARG A CA 1
ATOM 2181 C C . ARG A 1 298 ? -6.607 -23.715 -0.499 1.00 41.00 298 ARG A C 1
ATOM 2183 O O . ARG A 1 298 ? -7.143 -24.737 -0.934 1.00 41.00 298 ARG A O 1
ATOM 2190 N N . PRO A 1 299 ? -5.270 -23.600 -0.403 1.00 36.41 299 PRO A N 1
ATOM 2191 C CA . PRO A 1 299 ? -4.393 -24.745 -0.611 1.00 36.41 299 PRO A CA 1
ATOM 2192 C C . PRO A 1 299 ? -4.740 -25.824 0.422 1.00 36.41 299 PRO A C 1
ATOM 2194 O O . PRO A 1 299 ? -4.774 -25.551 1.624 1.00 36.41 299 PRO A O 1
ATOM 2197 N N . ALA A 1 300 ? -5.057 -27.029 -0.047 1.00 38.75 300 ALA A N 1
ATOM 2198 C CA . ALA A 1 300 ? -5.170 -28.189 0.824 1.00 38.75 300 ALA A CA 1
ATOM 2199 C C . ALA A 1 300 ? -3.792 -28.497 1.435 1.00 38.75 300 ALA A C 1
ATOM 2201 O O . ALA A 1 300 ? -2.772 -28.296 0.773 1.00 38.75 300 ALA A O 1
ATOM 2202 N N . LYS A 1 301 ? -3.791 -28.932 2.701 1.00 39.12 301 LYS A N 1
ATOM 2203 C CA . LYS A 1 301 ? -2.607 -29.457 3.395 1.00 39.12 301 LYS A CA 1
ATOM 2204 C C . LYS A 1 301 ? -2.050 -30.690 2.693 1.00 39.12 301 LYS A C 1
ATOM 2206 O O . LYS A 1 301 ? -2.878 -31.482 2.189 1.00 39.12 301 LYS A O 1
#